Protein AF-A0A8B6CRL3-F1 (afdb_monomer)

Secondary structure (DSSP, 8-state):
-EEEEE--B-TTT-SBPSSHHHHHHHHHHHHHHHHHHTSTT---GGGEEEEEEEESSSTHHHHHHHHHHHHHHHHHTTS------S--PPPS-EEEEE-S--GGG-SEEEEEEE-S--SS-EEEEEEEE-SSEEEEEEEEE-SS-EEEEEEEEE-SS--SPPPHHHHHHHHHHHHHHHHHHHT--GGG----EEEEETTT--S---------EEEE---SS-EEPPPPPPPP------------------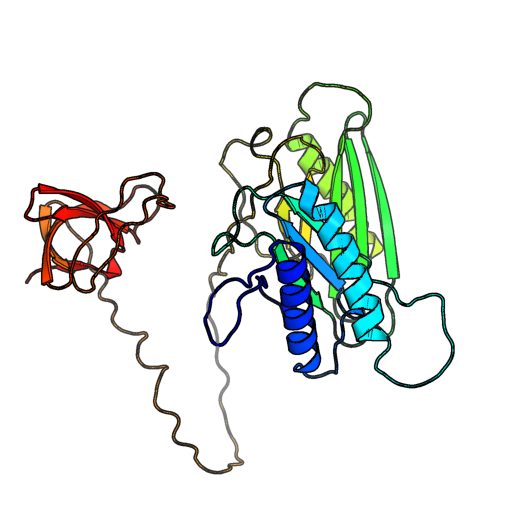----SSS-SS------PPTT-EEEESS-BPPPTT-TTSS-B--B-TT-EEEEEEEETTEEEEEEEEETTS-EEEEEGGGEEE--

Mean predicted aligned error: 17.81 Å

pLDDT: mean 71.44, std 22.88, range [24.72, 97.5]

Radius of gyration: 24.72 Å; Cα contacts (8 Å, |Δi|>4): 587; chains: 1; bounding box: 72×47×67 Å

Sequence (334 aa):
MYIAGQIAMVPSTLNIISGGIRAESRLCLRHIHRILEAMPGSTSLKNISIAICYVSQRDYISIVKKEMKYAGHTFLNHNHSSFSIENNTMPSMIEFVVVPRLPRNAKVEWKVYSDITDILSIENTIFHLSDQLKSTGKYKVTNSSLSCIVKVDRSGNQFERPDLSRAVKCFYQCYEKIVQSSEVEWKSLPALSIFYSMSVMPPKLYHGCGRGVFGLKQWDKPLRRPRVLIPDTQQGENIKSPDALKSPEIKCGDWANYADKTDEVNLIPNQNLVVKYSYKANADSPLGEPELTVTQKDTAVFISYHQYNNLWSKIRSSDGRVGYVPTSYVMVKL

Structure (mmCIF, N/CA/C/O backbone):
data_AF-A0A8B6CRL3-F1
#
_entry.id   AF-A0A8B6CRL3-F1
#
loop_
_atom_site.group_PDB
_atom_site.id
_atom_site.type_symbol
_atom_site.label_atom_id
_atom_site.label_alt_id
_atom_site.label_comp_id
_atom_site.label_asym_id
_atom_site.label_entity_id
_atom_site.label_seq_id
_atom_site.pdbx_PDB_ins_code
_atom_site.Cartn_x
_atom_site.Cartn_y
_atom_site.Cartn_z
_atom_site.occupancy
_atom_site.B_iso_or_equiv
_atom_site.auth_seq_id
_atom_site.auth_comp_id
_atom_site.auth_asym_id
_atom_site.auth_atom_id
_atom_site.pdbx_PDB_model_num
ATOM 1 N N . MET A 1 1 ? 7.446 -1.644 -12.961 1.00 81.44 1 MET A N 1
ATOM 2 C CA . MET A 1 1 ? 6.224 -2.444 -12.686 1.00 81.44 1 MET A CA 1
ATOM 3 C C . MET A 1 1 ? 5.463 -1.903 -11.468 1.00 81.44 1 MET A C 1
ATOM 5 O O . MET A 1 1 ? 6.085 -1.411 -10.533 1.00 81.44 1 MET A O 1
ATOM 9 N N . TYR A 1 2 ? 4.129 -2.023 -11.452 1.00 86.25 2 TYR A N 1
ATOM 10 C CA . TYR A 1 2 ? 3.271 -1.786 -10.281 1.00 86.25 2 TYR A CA 1
ATOM 11 C C . TYR A 1 2 ? 2.468 -3.045 -9.921 1.00 86.25 2 TYR A C 1
ATOM 13 O O . TYR A 1 2 ? 1.867 -3.658 -10.799 1.00 86.25 2 TYR A O 1
ATOM 21 N N . ILE A 1 3 ? 2.417 -3.386 -8.632 1.00 89.69 3 ILE A N 1
ATOM 22 C CA . ILE A 1 3 ? 1.579 -4.445 -8.065 1.00 89.69 3 ILE A CA 1
ATOM 23 C C . ILE A 1 3 ? 0.553 -3.791 -7.134 1.00 89.69 3 ILE A C 1
ATOM 25 O O . ILE A 1 3 ? 0.902 -3.133 -6.146 1.00 89.69 3 ILE A O 1
ATOM 29 N N . ALA A 1 4 ? -0.728 -3.982 -7.460 1.00 90.44 4 ALA A N 1
ATOM 30 C CA . ALA A 1 4 ? -1.848 -3.534 -6.638 1.00 90.44 4 ALA A CA 1
ATOM 31 C C . ALA A 1 4 ? -1.828 -4.186 -5.244 1.00 90.44 4 ALA A C 1
ATOM 33 O O . ALA A 1 4 ? -1.187 -5.213 -5.040 1.00 90.44 4 ALA A O 1
ATOM 34 N N . GLY A 1 5 ? -2.550 -3.600 -4.289 1.00 92.56 5 GLY A N 1
ATOM 35 C CA . GLY A 1 5 ? -2.580 -4.056 -2.898 1.00 92.56 5 GLY A CA 1
ATOM 36 C C . GLY A 1 5 ? -2.923 -5.538 -2.731 1.00 92.56 5 GLY A C 1
ATOM 37 O O . GLY A 1 5 ? -4.057 -5.942 -2.975 1.00 92.56 5 GLY A O 1
ATOM 38 N N . GLN A 1 6 ? -1.948 -6.336 -2.296 1.00 96.38 6 GLN A N 1
ATOM 39 C CA . GLN A 1 6 ? -2.101 -7.766 -2.043 1.00 96.38 6 GLN A CA 1
ATOM 40 C C . GLN A 1 6 ? -2.512 -8.009 -0.589 1.00 96.38 6 GLN A C 1
ATOM 42 O O . GLN A 1 6 ? -1.748 -7.727 0.338 1.00 96.38 6 GLN A O 1
ATOM 47 N N . ILE A 1 7 ? -3.712 -8.561 -0.414 1.00 97.31 7 ILE A N 1
ATOM 48 C CA . ILE A 1 7 ? -4.214 -9.138 0.840 1.00 97.31 7 ILE A CA 1
ATOM 49 C C . ILE A 1 7 ? -4.111 -10.666 0.788 1.00 97.31 7 ILE A C 1
ATOM 51 O O . ILE A 1 7 ? -3.976 -11.260 -0.281 1.00 97.31 7 ILE A O 1
ATOM 55 N N . ALA A 1 8 ? -4.212 -11.315 1.944 1.00 95.81 8 ALA A N 1
ATOM 56 C CA . ALA A 1 8 ? -3.997 -12.750 2.107 1.00 95.81 8 ALA A CA 1
ATOM 57 C C . ALA A 1 8 ? -5.205 -13.609 1.694 1.00 95.81 8 ALA A C 1
ATOM 59 O O . ALA A 1 8 ? -5.707 -14.423 2.472 1.00 95.81 8 ALA A O 1
ATOM 60 N N . MET A 1 9 ? -5.698 -13.391 0.479 1.00 95.44 9 MET A N 1
ATOM 61 C CA . MET A 1 9 ? -6.886 -14.040 -0.056 1.00 95.44 9 MET A CA 1
ATOM 62 C C . MET A 1 9 ? -6.512 -15.328 -0.796 1.00 95.44 9 MET A C 1
ATOM 64 O O . MET A 1 9 ? -5.766 -15.303 -1.772 1.00 95.44 9 MET A O 1
ATOM 68 N N . VAL A 1 10 ? -7.052 -16.464 -0.355 1.00 92.00 10 VAL A N 1
ATOM 69 C CA . VAL A 1 10 ? -6.850 -17.756 -1.023 1.00 92.00 10 VAL A CA 1
ATOM 70 C C . VAL A 1 10 ? -7.605 -17.744 -2.364 1.00 92.00 10 VAL A C 1
ATOM 72 O O . VAL A 1 10 ? -8.826 -17.591 -2.343 1.00 92.00 10 VAL A O 1
ATOM 75 N N . PRO A 1 11 ? -6.946 -17.917 -3.531 1.00 87.38 11 PRO A N 1
ATOM 76 C CA . PRO A 1 11 ? -7.593 -17.697 -4.831 1.00 87.38 11 PRO A CA 1
ATOM 77 C C . PRO A 1 11 ? -8.817 -18.576 -5.108 1.00 87.38 11 PRO A C 1
ATOM 79 O O . PRO A 1 11 ? -9.761 -18.112 -5.733 1.00 87.38 11 PRO A O 1
ATOM 82 N N . SER A 1 12 ? -8.822 -19.822 -4.625 1.00 88.50 12 SER A N 1
ATOM 83 C CA . SER A 1 12 ? -9.914 -20.778 -4.855 1.00 88.50 12 SER A CA 1
ATOM 84 C C . SER A 1 12 ? -11.160 -20.535 -3.999 1.00 88.50 12 SER A C 1
ATOM 86 O O . SER A 1 12 ? -12.243 -20.958 -4.384 1.00 88.50 12 SER A O 1
ATOM 88 N N . THR A 1 13 ? -11.030 -19.877 -2.843 1.00 92.44 13 THR A N 1
ATOM 89 C CA . THR A 1 13 ? -12.154 -19.634 -1.915 1.00 92.44 13 THR A CA 1
ATOM 90 C C . THR A 1 13 ? -12.517 -18.158 -1.786 1.00 92.44 13 THR A C 1
ATOM 92 O O . THR A 1 13 ? -13.550 -17.830 -1.210 1.00 92.44 13 THR A O 1
ATOM 95 N N . LEU A 1 14 ? -11.650 -17.261 -2.269 1.00 90.50 14 LEU A N 1
ATOM 96 C CA . LEU A 1 14 ? -11.701 -15.808 -2.078 1.00 90.50 14 LEU A CA 1
ATOM 97 C C . LEU A 1 14 ? -11.783 -15.364 -0.600 1.00 90.50 14 LEU A C 1
ATOM 99 O O . LEU A 1 14 ? -12.053 -14.197 -0.305 1.00 90.50 14 LEU A O 1
ATOM 103 N N . ASN A 1 15 ? -11.493 -16.262 0.341 1.00 92.69 15 ASN A N 1
ATOM 104 C CA . ASN A 1 15 ? -11.479 -15.973 1.771 1.00 92.69 15 ASN A CA 1
ATOM 105 C C . ASN A 1 15 ? -10.071 -15.589 2.238 1.00 92.69 15 ASN A C 1
ATOM 107 O O . ASN A 1 15 ? -9.068 -16.034 1.673 1.00 92.69 15 ASN A O 1
ATOM 111 N N . ILE A 1 16 ? -9.993 -14.771 3.291 1.00 94.88 16 ILE A N 1
ATOM 112 C CA . ILE A 1 16 ? -8.731 -14.521 3.997 1.00 94.88 16 ILE A CA 1
ATOM 113 C C . ILE A 1 16 ? -8.272 -15.824 4.663 1.00 94.88 16 ILE A C 1
ATOM 115 O O . ILE A 1 16 ? -9.082 -16.543 5.249 1.00 94.88 16 ILE A O 1
ATOM 119 N N . ILE A 1 17 ? -6.979 -16.138 4.563 1.00 93.19 17 ILE A N 1
ATOM 120 C CA . ILE A 1 17 ? -6.402 -17.336 5.184 1.00 93.19 17 ILE A CA 1
ATOM 121 C C . ILE A 1 17 ? -6.536 -17.308 6.718 1.00 93.19 17 ILE A C 1
ATOM 123 O O . ILE A 1 17 ? -6.350 -16.276 7.367 1.00 93.19 17 ILE A O 1
ATOM 127 N N . SER A 1 18 ? -6.825 -18.465 7.317 1.00 88.00 18 SER A N 1
ATOM 128 C CA . SER A 1 18 ? -6.790 -18.652 8.770 1.00 88.00 18 SER A CA 1
ATOM 129 C C . SER A 1 18 ? -5.351 -18.603 9.321 1.00 88.00 18 SER A C 1
ATOM 131 O O . SER A 1 18 ? -4.372 -18.613 8.579 1.00 88.00 18 SER A O 1
ATOM 133 N N . GLY A 1 19 ? -5.199 -18.505 10.647 1.00 87.94 19 GLY A N 1
ATOM 134 C CA . GLY A 1 19 ? -3.887 -18.358 11.304 1.00 87.94 19 GLY A CA 1
ATOM 135 C C . GLY A 1 19 ? -3.418 -16.906 11.501 1.00 87.94 19 GLY A C 1
ATOM 136 O O . GLY A 1 19 ? -2.351 -16.671 12.069 1.00 87.94 19 GLY A O 1
ATOM 137 N N . GLY A 1 20 ? -4.226 -15.923 11.090 1.00 93.88 20 GLY A N 1
ATOM 138 C CA . GLY A 1 20 ? -4.035 -14.504 11.403 1.00 93.88 20 GLY A CA 1
ATOM 139 C C . GLY A 1 20 ? -2.771 -13.885 10.800 1.00 93.88 20 GLY A C 1
ATOM 140 O O . GLY A 1 20 ? -2.208 -14.397 9.838 1.00 93.88 20 GLY A O 1
ATOM 141 N N . ILE A 1 21 ? -2.294 -12.786 11.398 1.00 96.25 21 ILE A N 1
ATOM 142 C CA . ILE A 1 21 ? -1.293 -11.879 10.806 1.00 96.25 21 ILE A CA 1
ATOM 143 C C . ILE A 1 21 ? -0.030 -12.583 10.285 1.00 96.25 21 ILE A C 1
ATOM 145 O O . ILE A 1 21 ? 0.521 -12.179 9.262 1.00 96.25 21 ILE A O 1
ATOM 149 N N . ARG A 1 22 ? 0.417 -13.659 10.944 1.00 95.06 22 ARG A N 1
ATOM 150 C CA . ARG A 1 22 ? 1.578 -14.440 10.502 1.00 95.06 22 ARG A CA 1
ATOM 151 C C . ARG A 1 22 ? 1.301 -15.190 9.196 1.00 95.06 22 ARG A C 1
ATOM 153 O O . ARG A 1 22 ? 2.086 -15.089 8.255 1.00 95.06 22 ARG A O 1
ATOM 160 N N . ALA A 1 23 ? 0.194 -15.930 9.144 1.00 93.69 23 ALA A N 1
ATOM 161 C CA . ALA A 1 23 ? -0.231 -16.659 7.952 1.00 93.69 23 ALA A CA 1
ATOM 162 C C . ALA A 1 23 ? -0.595 -15.692 6.818 1.00 93.69 23 ALA A C 1
ATOM 164 O O . ALA A 1 23 ? -0.183 -15.895 5.676 1.00 93.69 23 ALA A O 1
ATOM 165 N N . GLU A 1 24 ? -1.276 -14.595 7.155 1.00 97.44 24 GLU A N 1
ATOM 166 C CA . GLU A 1 24 ? -1.650 -13.556 6.205 1.00 97.44 24 GLU A CA 1
ATOM 167 C C . GLU A 1 24 ? -0.420 -12.900 5.565 1.00 97.44 24 GLU A C 1
ATOM 169 O O . GLU A 1 24 ? -0.299 -12.882 4.341 1.00 97.44 24 GLU A O 1
ATOM 174 N N . SER A 1 25 ? 0.554 -12.450 6.366 1.00 94.94 25 SER A N 1
ATOM 175 C CA . SER A 1 25 ? 1.777 -11.828 5.844 1.00 94.94 25 SER A CA 1
ATOM 176 C C . SER A 1 25 ? 2.569 -12.769 4.937 1.00 94.94 25 SER A C 1
ATOM 178 O O . SER A 1 25 ? 3.048 -12.335 3.890 1.00 94.94 25 SER A O 1
ATOM 180 N N . ARG A 1 26 ? 2.693 -14.054 5.304 1.00 93.00 26 ARG A N 1
ATOM 181 C CA . ARG A 1 26 ? 3.344 -15.074 4.462 1.00 93.00 26 ARG A CA 1
ATOM 182 C C . ARG A 1 26 ? 2.637 -15.234 3.124 1.00 93.00 26 ARG A C 1
ATOM 184 O O . ARG A 1 26 ? 3.294 -15.291 2.086 1.00 93.00 26 ARG A O 1
ATOM 191 N N . LEU A 1 27 ? 1.307 -15.302 3.149 1.00 94.06 27 LEU A N 1
ATOM 192 C CA . LEU A 1 27 ? 0.514 -15.470 1.943 1.00 94.06 27 LEU A CA 1
ATOM 193 C C . LEU A 1 27 ? 0.647 -14.247 1.024 1.00 94.06 27 LEU A C 1
ATOM 195 O O . LEU A 1 27 ? 0.980 -14.436 -0.144 1.00 94.06 27 LEU A O 1
ATOM 199 N N . CYS A 1 28 ? 0.500 -13.017 1.536 1.00 94.44 28 CYS A N 1
ATOM 200 C CA . CYS A 1 28 ? 0.686 -11.788 0.749 1.00 94.44 28 CYS A CA 1
ATOM 201 C C . CYS A 1 28 ? 2.055 -11.738 0.055 1.00 94.44 28 CYS A C 1
ATOM 203 O O . CYS A 1 28 ? 2.134 -11.466 -1.142 1.00 94.44 28 CYS A O 1
ATOM 205 N N . LEU A 1 29 ? 3.133 -12.039 0.787 1.00 91.38 29 LEU A N 1
ATOM 206 C CA . LEU A 1 29 ? 4.494 -12.031 0.242 1.00 91.38 29 LEU A CA 1
ATOM 207 C C . LEU A 1 29 ? 4.681 -13.105 -0.843 1.00 91.38 29 LEU A C 1
ATOM 209 O O . LEU A 1 29 ? 5.329 -12.843 -1.853 1.00 91.38 29 LEU A O 1
ATOM 213 N N . ARG A 1 30 ? 4.046 -14.275 -0.695 1.00 91.19 30 ARG A N 1
ATOM 214 C CA . ARG A 1 30 ? 4.025 -15.324 -1.728 1.00 91.19 30 ARG A CA 1
ATOM 215 C C . ARG A 1 30 ? 3.210 -14.934 -2.967 1.00 91.19 30 ARG A C 1
ATOM 217 O O . ARG A 1 30 ? 3.594 -15.319 -4.068 1.00 91.19 30 ARG A O 1
ATOM 224 N N . HIS A 1 31 ? 2.111 -14.187 -2.819 1.00 93.62 31 HIS A N 1
ATOM 225 C CA . HIS A 1 31 ? 1.395 -13.620 -3.971 1.00 93.62 31 HIS A CA 1
ATOM 226 C C . HIS A 1 31 ? 2.294 -12.651 -4.739 1.00 93.62 31 HIS A C 1
ATOM 228 O O . HIS A 1 31 ? 2.421 -12.782 -5.950 1.00 93.62 31 HIS A O 1
ATOM 234 N N . ILE A 1 32 ? 2.973 -11.741 -4.035 1.00 91.81 32 ILE A N 1
ATOM 235 C CA . ILE A 1 32 ? 3.907 -10.781 -4.642 1.00 91.81 32 ILE A CA 1
ATOM 236 C C . ILE A 1 32 ? 5.047 -11.500 -5.363 1.00 91.81 32 ILE A C 1
ATOM 238 O O . ILE A 1 32 ? 5.325 -11.160 -6.505 1.00 91.81 32 ILE A O 1
ATOM 242 N N . HIS A 1 33 ? 5.655 -12.515 -4.741 1.00 88.62 33 HIS A N 1
ATOM 243 C CA . HIS A 1 33 ? 6.706 -13.321 -5.366 1.00 88.62 33 HIS A CA 1
ATOM 244 C C . HIS A 1 33 ? 6.252 -13.912 -6.704 1.00 88.62 33 HIS A C 1
ATOM 246 O O . HIS A 1 33 ? 6.852 -13.627 -7.733 1.00 88.62 33 HIS A O 1
ATOM 252 N N . ARG A 1 34 ? 5.127 -14.638 -6.705 1.00 89.56 34 ARG A N 1
ATOM 253 C CA . ARG A 1 34 ? 4.571 -15.266 -7.914 1.00 89.56 34 ARG A CA 1
ATOM 254 C C . ARG A 1 34 ? 4.179 -14.255 -8.988 1.00 89.56 34 ARG A C 1
ATOM 256 O O . ARG A 1 34 ? 4.309 -14.546 -10.169 1.00 89.56 34 ARG A O 1
ATOM 263 N N . ILE A 1 35 ? 3.690 -13.081 -8.584 1.00 91.19 35 ILE A N 1
ATOM 264 C CA . ILE A 1 35 ? 3.379 -11.987 -9.509 1.00 91.19 35 ILE A CA 1
ATOM 265 C C . ILE A 1 35 ? 4.664 -11.435 -10.143 1.00 91.19 35 ILE A C 1
ATOM 267 O O . ILE A 1 35 ? 4.647 -11.148 -11.330 1.00 91.19 35 ILE A O 1
ATOM 271 N N . LEU A 1 36 ? 5.766 -11.306 -9.398 1.00 86.19 36 LEU A N 1
ATOM 272 C CA . LEU A 1 36 ? 7.057 -10.847 -9.933 1.00 86.19 36 LEU A CA 1
ATOM 273 C C . LEU A 1 36 ? 7.713 -11.894 -10.852 1.00 86.19 36 LEU A C 1
ATOM 275 O O . LEU A 1 36 ? 8.216 -11.534 -11.914 1.00 86.19 36 LEU A O 1
ATOM 279 N N . GLU A 1 37 ? 7.657 -13.179 -10.485 1.00 85.12 37 GLU A N 1
ATOM 280 C CA . GLU A 1 37 ? 8.174 -14.292 -11.301 1.00 85.12 37 GLU A CA 1
ATOM 281 C C . GLU A 1 37 ? 7.442 -14.441 -12.640 1.00 85.12 37 GLU A C 1
ATOM 283 O O . GLU A 1 37 ? 8.055 -14.778 -13.648 1.00 85.12 37 GLU A O 1
ATOM 288 N N . ALA A 1 38 ? 6.130 -14.190 -12.662 1.00 87.00 38 ALA A N 1
ATOM 289 C CA . ALA A 1 38 ? 5.305 -14.314 -13.863 1.00 87.00 38 ALA A CA 1
ATOM 290 C C . ALA A 1 38 ? 5.496 -13.167 -14.877 1.00 87.00 38 ALA A C 1
ATOM 292 O O . ALA A 1 38 ? 4.842 -13.165 -15.921 1.00 87.00 38 ALA A O 1
ATOM 293 N N . MET A 1 39 ? 6.337 -12.171 -14.577 1.00 83.06 39 MET A N 1
ATOM 294 C CA . MET A 1 39 ? 6.477 -10.965 -15.393 1.00 83.06 39 MET A CA 1
ATOM 295 C C . MET A 1 39 ? 7.701 -11.010 -16.316 1.00 83.06 39 MET A C 1
ATOM 297 O O . MET A 1 39 ? 8.768 -11.479 -15.908 1.00 83.06 39 MET A O 1
ATOM 301 N N . PRO A 1 40 ? 7.596 -10.459 -17.544 1.00 70.38 40 PRO A N 1
ATOM 302 C CA . PRO A 1 40 ? 8.736 -10.324 -18.445 1.00 70.38 40 PRO A CA 1
ATOM 303 C C . PRO A 1 40 ? 9.902 -9.576 -17.783 1.00 70.38 40 PRO A C 1
ATOM 305 O O . PRO A 1 40 ? 9.700 -8.546 -17.138 1.00 70.38 40 PRO A O 1
ATOM 308 N N . GLY A 1 41 ? 11.123 -10.084 -17.965 1.00 68.88 41 GLY A N 1
ATOM 309 C CA . GLY A 1 41 ? 12.336 -9.519 -17.358 1.00 68.88 41 GLY A CA 1
ATOM 310 C C . GLY A 1 41 ? 12.741 -10.128 -16.008 1.00 68.88 41 GLY A C 1
ATOM 311 O O . GLY A 1 41 ? 13.635 -9.587 -15.362 1.00 68.88 41 GLY A O 1
ATOM 312 N N . SER A 1 42 ? 12.122 -11.242 -15.591 1.00 62.28 42 SER A N 1
ATOM 313 C CA . SER A 1 42 ? 12.542 -12.071 -14.444 1.00 62.28 42 SER A CA 1
ATOM 314 C C . SER A 1 42 ? 12.747 -11.285 -13.143 1.00 62.28 42 SER A C 1
ATOM 316 O O . SER A 1 42 ? 13.765 -11.423 -12.458 1.00 62.28 42 SER A O 1
ATOM 318 N N . THR A 1 43 ? 11.781 -10.430 -12.800 1.00 71.81 43 THR A N 1
ATOM 319 C CA . THR A 1 43 ? 11.835 -9.654 -11.555 1.00 71.81 43 THR A CA 1
ATOM 320 C C . THR A 1 43 ? 11.690 -10.563 -10.336 1.00 71.81 43 THR A C 1
ATOM 322 O O . THR A 1 43 ? 10.855 -11.464 -10.323 1.00 71.81 43 THR A O 1
ATOM 325 N N . SER A 1 44 ? 12.465 -10.316 -9.278 1.00 76.88 44 SER A N 1
ATOM 326 C CA . SER A 1 44 ? 12.280 -10.980 -7.980 1.00 76.88 44 SER A CA 1
ATOM 327 C C . SER A 1 44 ? 12.128 -9.958 -6.853 1.00 76.88 44 SER A C 1
ATOM 329 O O . SER A 1 44 ? 12.175 -8.749 -7.080 1.00 76.88 44 SER A O 1
ATOM 331 N N . LEU A 1 45 ? 11.953 -10.416 -5.607 1.00 78.50 45 LEU A N 1
ATOM 332 C CA . LEU A 1 45 ? 11.787 -9.524 -4.448 1.00 78.50 45 LEU A CA 1
ATOM 333 C C . LEU A 1 45 ? 12.949 -8.530 -4.253 1.00 78.50 45 LEU A C 1
ATOM 335 O O . LEU A 1 45 ? 12.735 -7.489 -3.633 1.00 78.50 45 LEU A O 1
ATOM 339 N N . LYS A 1 46 ? 14.142 -8.810 -4.803 1.00 76.69 46 LYS A N 1
ATOM 340 C CA . LYS A 1 46 ? 15.290 -7.882 -4.788 1.00 76.69 46 LYS A CA 1
ATOM 341 C C . LYS A 1 46 ? 15.067 -6.631 -5.648 1.00 76.69 46 LYS A C 1
ATOM 343 O O . LYS A 1 46 ? 15.640 -5.588 -5.365 1.00 76.69 46 LYS A O 1
ATOM 348 N N . ASN A 1 47 ? 14.231 -6.731 -6.684 1.00 79.94 47 ASN A N 1
ATOM 349 C CA . ASN A 1 47 ? 13.967 -5.657 -7.645 1.00 79.94 47 ASN A CA 1
ATOM 350 C C . ASN A 1 47 ? 12.868 -4.686 -7.185 1.00 79.94 47 ASN A C 1
ATOM 352 O O . ASN A 1 47 ? 12.574 -3.704 -7.871 1.00 79.94 47 ASN A O 1
ATOM 356 N N . ILE A 1 48 ? 12.261 -4.937 -6.020 1.00 84.19 48 ILE A N 1
ATOM 357 C CA . ILE A 1 48 ? 11.292 -4.029 -5.408 1.00 84.19 48 ILE A CA 1
ATOM 358 C C . ILE A 1 48 ? 11.989 -2.700 -5.087 1.00 84.19 48 ILE A C 1
ATOM 360 O O . ILE A 1 48 ? 12.880 -2.635 -4.241 1.00 84.19 48 ILE A O 1
ATOM 364 N N . SER A 1 49 ? 11.558 -1.624 -5.744 1.00 82.44 49 SER A N 1
ATOM 365 C CA . SER A 1 49 ? 12.087 -0.278 -5.523 1.00 82.44 49 SER A CA 1
ATOM 366 C C . SER A 1 49 ? 11.392 0.429 -4.360 1.00 82.44 49 SER A C 1
ATOM 368 O O . SER A 1 49 ? 12.051 1.138 -3.607 1.00 82.44 49 SER A O 1
ATOM 370 N N . ILE A 1 50 ? 10.081 0.210 -4.183 1.00 85.75 50 ILE A N 1
ATOM 371 C CA . ILE A 1 50 ? 9.278 0.725 -3.063 1.00 85.75 50 ILE A CA 1
ATOM 372 C C . ILE A 1 50 ? 8.251 -0.329 -2.650 1.00 85.75 50 ILE A C 1
ATOM 374 O O . ILE A 1 50 ? 7.505 -0.841 -3.487 1.00 85.75 50 ILE A O 1
ATOM 378 N N . ALA A 1 51 ? 8.116 -0.571 -1.346 1.00 89.56 51 ALA A N 1
ATOM 379 C CA . ALA A 1 51 ? 6.974 -1.298 -0.797 1.00 89.56 51 ALA A CA 1
ATOM 380 C C . ALA A 1 51 ? 6.236 -0.479 0.268 1.00 89.56 51 ALA A C 1
ATOM 382 O O . ALA A 1 51 ? 6.841 0.167 1.121 1.00 89.56 51 ALA A O 1
ATOM 383 N N . ILE A 1 52 ? 4.907 -0.531 0.245 1.00 91.50 52 ILE A N 1
ATOM 384 C CA . ILE A 1 52 ? 4.045 0.078 1.258 1.00 91.50 52 ILE A CA 1
ATOM 385 C C . ILE A 1 52 ? 3.234 -1.042 1.896 1.00 91.50 52 ILE A C 1
ATOM 387 O O . ILE A 1 52 ? 2.378 -1.652 1.253 1.00 91.50 52 ILE A O 1
ATOM 391 N N . CYS A 1 53 ? 3.527 -1.307 3.163 1.00 94.06 53 CYS A N 1
ATOM 392 C CA . CYS A 1 53 ? 2.826 -2.268 3.992 1.00 94.06 53 CYS A CA 1
ATOM 393 C C . CYS A 1 53 ? 1.775 -1.540 4.828 1.00 94.06 53 CYS A C 1
ATOM 395 O O . CYS A 1 53 ? 2.104 -0.846 5.794 1.00 94.06 53 CYS A O 1
ATOM 397 N N . TYR A 1 54 ? 0.504 -1.731 4.499 1.00 94.69 54 TYR A N 1
ATOM 398 C CA . TYR A 1 54 ? -0.595 -1.315 5.356 1.00 94.69 54 TYR A CA 1
ATOM 399 C C . TYR A 1 54 ? -0.881 -2.406 6.393 1.00 94.69 54 TYR A C 1
ATOM 401 O O . TYR A 1 54 ? -0.903 -3.588 6.055 1.00 94.69 54 TYR A O 1
ATOM 409 N N . VAL A 1 55 ? -1.118 -2.029 7.650 1.00 95.00 55 VAL A N 1
ATOM 410 C CA . VAL A 1 55 ? -1.506 -2.956 8.731 1.00 95.00 55 VAL A CA 1
ATOM 411 C C . VAL A 1 55 ? -2.692 -2.405 9.510 1.00 95.00 55 VAL A C 1
ATOM 413 O O . VAL A 1 55 ? -2.784 -1.195 9.707 1.00 95.00 55 VAL A O 1
ATOM 416 N N . SER A 1 56 ? -3.586 -3.272 9.988 1.00 90.19 56 SER A N 1
ATOM 417 C CA . SER A 1 56 ? -4.752 -2.830 10.773 1.00 90.19 56 SER A CA 1
ATOM 418 C C . SER A 1 56 ? -4.436 -2.505 12.240 1.00 90.19 56 SER A C 1
ATOM 420 O O . SER A 1 56 ? -5.200 -1.805 12.899 1.00 90.19 56 SER A O 1
ATOM 422 N N . GLN A 1 57 ? -3.304 -2.987 12.765 1.00 86.19 57 GLN A N 1
ATOM 423 C CA . GLN A 1 57 ? -2.861 -2.757 14.145 1.00 86.19 57 GLN A CA 1
ATOM 424 C C . GLN A 1 57 ? -1.354 -2.472 14.189 1.00 86.19 57 GLN A C 1
ATOM 426 O O . GLN A 1 57 ? -0.585 -3.016 13.395 1.00 86.19 57 GLN A O 1
ATOM 431 N N . ARG A 1 58 ? -0.913 -1.626 15.130 1.00 87.44 58 ARG A N 1
ATOM 432 C CA . ARG A 1 58 ? 0.499 -1.217 15.262 1.00 87.44 58 ARG A CA 1
ATOM 433 C C . ARG A 1 58 ? 1.420 -2.399 15.583 1.00 87.44 58 ARG A C 1
ATOM 435 O O . ARG A 1 58 ? 2.508 -2.498 15.016 1.00 87.44 58 ARG A O 1
ATOM 442 N N . ASP A 1 59 ? 0.966 -3.318 16.426 1.00 90.81 59 ASP A N 1
ATOM 443 C CA . ASP A 1 59 ? 1.777 -4.437 16.925 1.00 90.81 59 ASP A CA 1
ATOM 444 C C . ASP A 1 59 ? 2.145 -5.430 15.813 1.00 90.81 59 ASP A C 1
ATOM 446 O O . ASP A 1 59 ? 3.222 -6.039 15.824 1.00 90.81 59 ASP A O 1
ATOM 450 N N . TYR A 1 60 ? 1.303 -5.506 14.776 1.00 95.44 60 TYR A N 1
ATOM 451 C CA . TYR A 1 60 ? 1.523 -6.327 13.589 1.00 95.44 60 TYR A CA 1
ATOM 452 C C . TYR A 1 60 ? 2.775 -5.920 12.806 1.00 95.44 60 TYR A C 1
ATOM 454 O O . TYR A 1 60 ? 3.377 -6.783 12.173 1.00 95.44 60 TYR A O 1
ATOM 462 N N . ILE A 1 61 ? 3.245 -4.666 12.902 1.00 91.44 61 ILE A N 1
ATOM 463 C CA . ILE A 1 61 ? 4.488 -4.215 12.245 1.00 91.44 61 ILE A CA 1
ATOM 464 C C . ILE A 1 61 ? 5.676 -5.099 12.656 1.00 91.44 61 ILE A C 1
ATOM 466 O O . ILE A 1 61 ? 6.516 -5.439 11.823 1.00 91.44 61 ILE A O 1
ATOM 470 N N . SER A 1 62 ? 5.750 -5.495 13.931 1.00 91.81 62 SER A N 1
ATOM 471 C CA . SER A 1 62 ? 6.842 -6.334 14.441 1.00 91.81 62 SER A CA 1
ATOM 472 C C . SER A 1 62 ? 6.829 -7.745 13.836 1.00 91.81 62 SER A C 1
ATOM 474 O O . SER A 1 62 ? 7.882 -8.289 13.503 1.00 91.81 62 SER A O 1
ATOM 476 N N . ILE A 1 63 ? 5.634 -8.310 13.639 1.00 93.44 63 ILE A N 1
ATOM 477 C CA . ILE A 1 63 ? 5.413 -9.651 13.086 1.00 93.44 63 ILE A CA 1
ATOM 478 C C . ILE A 1 63 ? 5.653 -9.635 11.576 1.00 93.44 63 ILE A C 1
ATOM 480 O O . ILE A 1 63 ? 6.417 -10.452 11.068 1.00 93.44 63 ILE A O 1
ATOM 484 N N . VAL A 1 64 ? 5.078 -8.661 10.866 1.00 94.06 64 VAL A N 1
ATOM 485 C CA . VAL A 1 64 ? 5.248 -8.508 9.417 1.00 94.06 64 VAL A CA 1
ATOM 486 C C . VAL A 1 64 ? 6.718 -8.295 9.057 1.00 94.06 64 VAL A C 1
ATOM 488 O O . VAL A 1 64 ? 7.204 -8.936 8.135 1.00 94.06 64 VAL A O 1
ATOM 491 N N . LYS A 1 65 ? 7.477 -7.494 9.820 1.00 91.12 65 LYS A N 1
ATOM 492 C CA . LYS A 1 65 ? 8.932 -7.351 9.612 1.00 91.12 65 LYS A CA 1
ATOM 493 C C . LYS A 1 65 ? 9.694 -8.676 9.737 1.00 91.12 65 LYS A C 1
ATOM 495 O O . LYS A 1 65 ? 10.644 -8.886 8.987 1.00 91.12 65 LYS A O 1
ATOM 500 N N . LYS A 1 66 ? 9.300 -9.566 10.659 1.00 89.19 66 LYS A N 1
ATOM 501 C CA . LYS A 1 66 ? 9.906 -10.904 10.800 1.00 89.19 66 LYS A CA 1
ATOM 502 C C . LYS A 1 66 ? 9.564 -11.795 9.605 1.00 89.19 66 LYS A C 1
ATOM 504 O O . LYS A 1 66 ? 10.462 -12.405 9.034 1.00 89.19 66 LYS A O 1
ATOM 509 N N . GLU A 1 67 ? 8.298 -11.829 9.193 1.00 90.00 67 GLU A N 1
ATOM 510 C CA . GLU A 1 67 ? 7.858 -12.653 8.058 1.00 90.00 67 GLU A CA 1
ATOM 511 C C . GLU A 1 67 ? 8.372 -12.148 6.708 1.00 90.00 67 GLU A C 1
ATOM 513 O O . GLU A 1 67 ? 8.676 -12.947 5.830 1.00 90.00 67 GLU A O 1
ATOM 518 N N . MET A 1 68 ? 8.562 -10.839 6.568 1.00 87.44 68 MET A N 1
ATOM 519 C CA . MET A 1 68 ? 9.221 -10.225 5.421 1.00 87.44 68 MET A CA 1
ATOM 520 C C . MET A 1 68 ? 10.684 -10.676 5.316 1.00 87.44 68 MET A C 1
ATOM 522 O O . MET A 1 68 ? 11.067 -11.211 4.281 1.00 87.44 68 MET A O 1
ATOM 526 N N . LYS A 1 69 ? 11.473 -10.571 6.400 1.00 84.50 69 LYS A N 1
ATOM 527 C CA . LYS A 1 69 ? 12.856 -11.093 6.442 1.00 84.50 69 LYS A CA 1
ATOM 528 C C . LYS A 1 69 ? 12.917 -12.586 6.105 1.00 84.50 69 LYS A C 1
ATOM 530 O O . LYS A 1 69 ? 13.740 -13.001 5.297 1.00 84.50 69 LYS A O 1
ATOM 535 N N . TYR A 1 70 ? 12.021 -13.380 6.694 1.00 84.31 70 TYR A N 1
ATOM 536 C CA . TYR A 1 70 ? 11.915 -14.814 6.419 1.00 84.31 70 TYR A CA 1
ATOM 537 C C . TYR A 1 70 ? 11.609 -15.102 4.940 1.00 84.31 70 TYR A C 1
ATOM 539 O O . TYR A 1 70 ? 12.258 -15.956 4.338 1.00 84.31 70 TYR A O 1
ATOM 547 N N . ALA A 1 71 ? 10.679 -14.356 4.335 1.00 82.44 71 ALA A N 1
ATOM 548 C CA . ALA A 1 71 ? 10.386 -14.438 2.908 1.00 82.44 71 ALA A CA 1
ATOM 549 C C . ALA A 1 71 ? 11.617 -14.088 2.058 1.00 82.44 71 ALA A C 1
ATOM 551 O O . ALA A 1 71 ? 11.938 -14.841 1.148 1.00 82.44 71 ALA A O 1
ATOM 552 N N . GLY A 1 72 ? 12.349 -13.020 2.396 1.00 76.81 72 GLY A N 1
ATOM 553 C CA . GLY A 1 72 ? 13.612 -12.657 1.743 1.00 76.81 72 GLY A CA 1
ATOM 554 C C . GLY A 1 72 ? 14.597 -13.824 1.686 1.00 76.81 72 GLY A C 1
ATOM 555 O O . GLY A 1 72 ? 14.960 -14.262 0.600 1.00 76.81 72 GLY A O 1
ATOM 556 N N . HIS A 1 73 ? 14.947 -14.401 2.839 1.00 75.50 73 HIS A N 1
ATOM 557 C CA . HIS A 1 73 ? 15.840 -15.564 2.890 1.00 75.50 73 HIS A CA 1
ATOM 558 C C . HIS A 1 73 ? 15.294 -16.781 2.127 1.00 75.50 73 HIS A C 1
ATOM 560 O O . HIS A 1 73 ? 16.054 -17.469 1.455 1.00 75.50 73 HIS A O 1
ATOM 566 N N . THR A 1 74 ? 13.990 -17.055 2.218 1.00 75.88 74 THR A N 1
ATOM 567 C CA . THR A 1 74 ? 13.378 -18.233 1.576 1.00 75.88 74 THR A CA 1
ATOM 568 C C . THR A 1 74 ? 13.417 -18.121 0.053 1.00 75.88 74 THR A C 1
ATOM 570 O O . THR A 1 74 ? 13.807 -19.062 -0.631 1.00 75.88 74 THR A O 1
ATOM 573 N N . PHE A 1 75 ? 13.025 -16.963 -0.473 1.00 73.19 75 PHE A N 1
ATOM 574 C CA . PHE A 1 75 ? 12.815 -16.740 -1.899 1.00 73.19 75 PHE A CA 1
ATOM 575 C C . PHE A 1 75 ? 14.094 -16.367 -2.658 1.00 73.19 75 PHE A C 1
ATOM 577 O O . PHE A 1 75 ? 14.222 -16.689 -3.835 1.00 73.19 75 PHE A O 1
ATOM 584 N N . LEU A 1 76 ?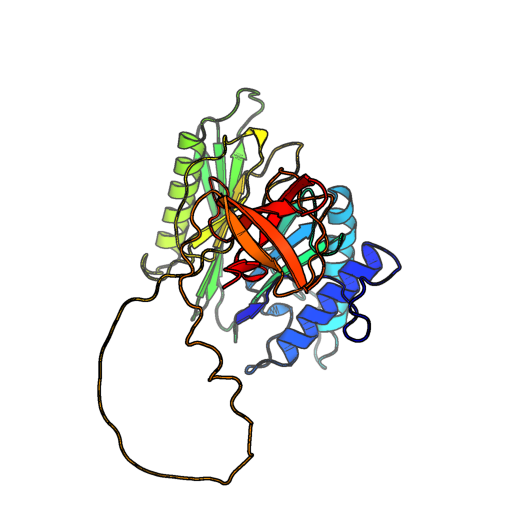 15.064 -15.722 -2.003 1.00 64.00 76 LEU A N 1
ATOM 585 C CA . LEU A 1 76 ? 16.320 -15.330 -2.650 1.00 64.00 76 LEU A CA 1
ATOM 586 C C . LEU A 1 76 ? 17.351 -16.476 -2.687 1.00 64.00 76 LEU A C 1
ATOM 588 O O . LEU A 1 76 ? 18.197 -16.491 -3.575 1.00 64.00 76 LEU A O 1
ATOM 592 N N . ASN A 1 77 ? 17.250 -17.469 -1.792 1.00 60.31 77 ASN A N 1
ATOM 593 C CA . ASN A 1 77 ? 18.200 -18.591 -1.703 1.00 60.31 77 ASN A CA 1
ATOM 594 C C . ASN A 1 77 ? 17.864 -19.806 -2.598 1.00 60.31 77 ASN A C 1
ATOM 596 O O . ASN A 1 77 ? 18.567 -20.810 -2.525 1.00 60.31 77 ASN A O 1
ATOM 600 N N . HIS A 1 78 ? 16.789 -19.778 -3.396 1.00 53.44 78 HIS A N 1
ATOM 601 C CA . HIS A 1 78 ? 16.413 -20.911 -4.267 1.00 53.44 78 HIS A CA 1
ATOM 602 C C . HIS A 1 78 ? 17.096 -20.909 -5.646 1.00 53.44 78 HIS A C 1
ATOM 604 O O . HIS A 1 78 ? 17.013 -21.903 -6.363 1.00 53.44 78 HIS A O 1
ATOM 610 N N . ASN A 1 79 ? 17.818 -19.843 -6.001 1.00 49.06 79 ASN A N 1
ATOM 611 C CA . ASN A 1 79 ? 18.612 -19.792 -7.228 1.00 49.06 79 ASN A CA 1
ATOM 612 C C . ASN A 1 79 ? 20.070 -20.168 -6.917 1.00 49.06 79 ASN A C 1
ATOM 614 O O . ASN A 1 79 ? 20.702 -19.569 -6.050 1.00 49.06 79 ASN A O 1
ATOM 618 N N . HIS A 1 80 ? 20.577 -21.196 -7.600 1.00 41.59 80 HIS A N 1
ATOM 619 C CA . HIS A 1 80 ? 21.852 -21.851 -7.294 1.00 41.59 80 HIS A CA 1
ATOM 620 C C . HIS A 1 80 ? 23.099 -20.946 -7.413 1.00 41.59 80 HIS A C 1
ATOM 622 O O . HIS A 1 80 ? 23.193 -20.102 -8.300 1.00 41.59 80 HIS A O 1
ATOM 628 N N . SER A 1 81 ? 24.120 -21.322 -6.627 1.00 38.97 81 SER A N 1
ATOM 629 C CA . SER A 1 81 ? 25.566 -21.021 -6.738 1.00 38.97 81 SER A CA 1
ATOM 630 C C . SER A 1 81 ? 26.153 -19.756 -6.070 1.00 38.97 81 SER A C 1
ATOM 632 O O . SER A 1 81 ? 25.608 -18.660 -6.110 1.00 38.97 81 SER A O 1
ATOM 634 N N . SER A 1 82 ? 27.343 -19.960 -5.480 1.00 36.34 82 SER A N 1
ATOM 635 C CA . SER A 1 82 ? 28.326 -18.979 -4.966 1.00 36.34 82 SER A CA 1
ATOM 636 C C . SER A 1 82 ? 27.917 -17.987 -3.856 1.00 36.34 82 SER A C 1
ATOM 638 O O . SER A 1 82 ? 27.526 -16.850 -4.096 1.00 36.34 82 SER A O 1
ATOM 640 N N . PHE A 1 83 ? 28.183 -18.405 -2.613 1.00 37.34 83 PHE A N 1
ATOM 641 C CA . PHE A 1 83 ? 29.028 -17.683 -1.641 1.00 37.34 83 PHE A CA 1
ATOM 642 C C . PHE A 1 83 ? 29.039 -16.136 -1.715 1.00 37.34 83 PHE A C 1
ATOM 644 O O . PHE A 1 83 ? 30.037 -15.518 -2.075 1.00 37.34 83 PHE A O 1
ATOM 651 N N . SER A 1 84 ? 27.947 -15.496 -1.295 1.00 34.97 84 SER A N 1
ATOM 652 C CA . SER A 1 84 ? 27.947 -14.086 -0.876 1.00 34.97 84 SER A CA 1
ATOM 653 C C . SER A 1 84 ? 26.949 -13.891 0.272 1.00 34.97 84 SER A C 1
ATOM 655 O O . SER A 1 84 ? 25.749 -13.725 0.080 1.00 34.97 84 SER A O 1
ATOM 657 N N . ILE A 1 85 ? 27.447 -13.984 1.508 1.00 40.19 85 ILE A N 1
ATOM 658 C CA . ILE A 1 85 ? 26.611 -14.042 2.722 1.00 40.19 85 ILE A CA 1
ATOM 659 C C . ILE A 1 85 ? 26.017 -12.669 3.111 1.00 40.19 85 ILE A C 1
ATOM 661 O O . ILE A 1 85 ? 25.064 -12.613 3.886 1.00 40.19 85 ILE A O 1
ATOM 665 N N . GLU A 1 86 ? 26.524 -11.559 2.563 1.00 40.25 86 GLU A N 1
ATOM 666 C CA . GLU A 1 86 ? 26.355 -10.245 3.207 1.00 40.25 86 GLU A CA 1
ATOM 667 C C . GLU A 1 86 ? 25.256 -9.322 2.648 1.00 40.25 86 GLU A C 1
ATOM 669 O O . GLU A 1 86 ? 24.756 -8.490 3.399 1.00 40.25 86 GLU A O 1
ATOM 674 N N . ASN A 1 87 ? 24.812 -9.465 1.391 1.00 44.19 87 ASN A N 1
ATOM 675 C CA . ASN A 1 87 ? 23.907 -8.484 0.750 1.00 44.19 87 ASN A CA 1
ATOM 676 C C . ASN A 1 87 ? 22.602 -9.082 0.199 1.00 44.19 87 ASN A C 1
ATOM 678 O O . ASN A 1 87 ? 22.123 -8.706 -0.871 1.00 44.19 87 ASN A O 1
ATOM 682 N N . ASN A 1 88 ? 21.988 -10.005 0.944 1.00 47.50 88 ASN A N 1
ATOM 683 C CA . ASN A 1 88 ? 20.673 -10.552 0.596 1.00 47.50 88 ASN A CA 1
ATOM 684 C C . ASN A 1 88 ? 19.537 -9.634 1.101 1.00 47.50 88 ASN A C 1
ATOM 686 O O . ASN A 1 88 ? 18.727 -9.988 1.965 1.00 47.50 88 ASN A O 1
ATOM 690 N N . THR A 1 89 ? 19.570 -8.383 0.641 1.00 55.19 89 THR A N 1
ATOM 691 C CA . THR A 1 89 ? 18.861 -7.262 1.258 1.00 55.19 89 THR A CA 1
ATOM 692 C C . THR A 1 89 ? 17.397 -7.204 0.834 1.00 55.19 89 THR A C 1
ATOM 694 O O . THR A 1 89 ? 17.043 -7.226 -0.343 1.00 55.19 89 THR A O 1
ATOM 697 N N . MET A 1 90 ? 16.522 -7.075 1.830 1.00 59.88 90 MET A N 1
ATOM 698 C CA . MET A 1 90 ? 15.127 -6.672 1.636 1.00 59.88 90 MET A CA 1
ATOM 699 C C . MET A 1 90 ? 15.059 -5.306 0.937 1.00 59.88 90 MET A C 1
ATOM 701 O O . MET A 1 90 ? 16.001 -4.529 1.102 1.00 59.88 90 MET A O 1
ATOM 705 N N . PRO A 1 91 ? 13.960 -4.962 0.234 1.00 64.50 91 PRO A N 1
ATOM 706 C CA . PRO A 1 91 ? 13.854 -3.669 -0.435 1.00 64.50 91 PRO A CA 1
ATOM 707 C C . PRO A 1 91 ? 14.183 -2.516 0.519 1.00 64.50 91 PRO A C 1
ATOM 709 O O . PRO A 1 91 ? 13.591 -2.403 1.592 1.00 64.50 91 PRO A O 1
ATOM 712 N N . SER A 1 92 ? 15.129 -1.655 0.138 1.00 65.00 92 SER A N 1
ATOM 713 C CA . SER A 1 92 ? 15.654 -0.597 1.015 1.00 65.00 92 SER A CA 1
ATOM 714 C C . SER A 1 92 ? 14.609 0.425 1.473 1.00 65.00 92 SER A C 1
ATOM 716 O O . SER A 1 92 ? 14.795 1.138 2.465 1.00 65.00 92 SER A O 1
ATOM 718 N N . MET A 1 93 ? 13.508 0.523 0.726 1.00 81.69 93 MET A N 1
ATOM 719 C CA . MET A 1 93 ? 12.539 1.604 0.805 1.00 81.69 93 MET A CA 1
ATOM 720 C C . MET A 1 93 ? 11.140 1.052 1.101 1.00 81.69 93 MET A C 1
ATOM 722 O O . MET A 1 93 ? 10.316 0.828 0.213 1.00 81.69 93 MET A O 1
ATOM 726 N N . ILE A 1 94 ? 10.887 0.809 2.390 1.00 86.56 94 ILE A N 1
ATOM 727 C CA . ILE A 1 94 ? 9.625 0.247 2.888 1.00 86.56 94 ILE A CA 1
ATOM 728 C C . ILE A 1 94 ? 8.945 1.234 3.834 1.00 86.56 94 ILE A C 1
ATOM 730 O O . ILE A 1 94 ? 9.541 1.664 4.828 1.00 86.56 94 ILE A O 1
ATOM 734 N N . GLU A 1 95 ? 7.670 1.524 3.578 1.00 88.88 95 GLU A N 1
ATOM 735 C CA . GLU A 1 95 ? 6.805 2.238 4.518 1.00 88.88 95 GLU A CA 1
ATOM 736 C C . GLU A 1 95 ? 5.847 1.289 5.240 1.00 88.88 95 GLU A C 1
ATOM 738 O O . GLU A 1 95 ? 5.235 0.422 4.618 1.00 88.88 95 GLU A O 1
ATOM 743 N N . PHE A 1 96 ? 5.673 1.491 6.549 1.00 89.69 96 PHE A N 1
ATOM 744 C CA . PHE A 1 96 ? 4.658 0.800 7.345 1.00 89.69 96 PHE A CA 1
ATOM 745 C C . PHE A 1 96 ? 3.583 1.801 7.762 1.00 89.69 96 PHE A C 1
ATOM 747 O O . PHE A 1 96 ? 3.851 2.724 8.528 1.00 89.69 96 PHE A O 1
ATOM 754 N N . VAL A 1 97 ? 2.360 1.603 7.275 1.00 87.69 97 VAL A N 1
ATOM 755 C CA . VAL A 1 97 ? 1.228 2.512 7.477 1.00 87.69 97 VAL A CA 1
ATOM 756 C C . VAL A 1 97 ? 0.165 1.787 8.299 1.00 87.69 97 VAL A C 1
ATOM 758 O O . VAL A 1 97 ? -0.475 0.856 7.815 1.00 87.69 97 VAL A O 1
ATOM 761 N N . VAL A 1 98 ? -0.044 2.202 9.550 1.00 84.75 98 VAL A N 1
ATOM 762 C CA . VAL A 1 98 ? -1.177 1.697 10.344 1.00 84.75 98 VAL A CA 1
ATOM 763 C C . VAL A 1 98 ? -2.448 2.360 9.825 1.00 84.75 98 VAL A C 1
ATOM 765 O O . VAL A 1 98 ? -2.511 3.585 9.795 1.00 84.75 98 VAL A O 1
ATOM 768 N N . VAL A 1 99 ? -3.450 1.578 9.432 1.00 82.19 99 VAL A N 1
ATOM 769 C CA . VAL A 1 99 ? -4.752 2.054 8.934 1.00 82.19 99 VAL A CA 1
ATOM 770 C C . VAL A 1 99 ? -5.882 1.456 9.777 1.00 82.19 99 VAL A C 1
ATOM 772 O O . VAL A 1 99 ? -5.717 0.359 10.297 1.00 82.19 99 VAL A O 1
ATOM 775 N N . PRO A 1 100 ? -7.040 2.123 9.939 1.00 78.12 100 PRO A N 1
ATOM 776 C CA . PRO A 1 100 ? -8.087 1.631 10.839 1.00 78.12 100 PRO A CA 1
ATOM 777 C C . PRO A 1 100 ? -8.757 0.334 10.353 1.00 78.12 100 PRO A C 1
ATOM 779 O O . PRO A 1 100 ? -9.185 -0.473 11.171 1.00 78.12 100 PRO A O 1
ATOM 782 N N . ARG A 1 101 ? -8.861 0.129 9.033 1.00 81.88 101 ARG A N 1
ATOM 783 C CA . ARG A 1 101 ? -9.419 -1.075 8.396 1.00 81.88 101 ARG A CA 1
ATOM 784 C C . ARG A 1 101 ? -8.721 -1.344 7.061 1.00 81.88 101 ARG A C 1
ATOM 786 O O . ARG A 1 101 ? -8.256 -0.409 6.409 1.00 81.88 101 ARG A O 1
ATOM 793 N N . LEU A 1 102 ? -8.697 -2.612 6.658 1.00 89.25 102 LEU A N 1
ATOM 794 C CA . LEU A 1 102 ? -8.222 -3.095 5.357 1.00 89.25 102 LEU A CA 1
ATOM 795 C C . LEU A 1 102 ? -9.350 -3.836 4.618 1.00 89.25 102 LEU A C 1
ATOM 797 O O . LEU A 1 102 ? -10.312 -4.269 5.263 1.00 89.25 102 LEU A O 1
ATOM 801 N N . PRO A 1 103 ? -9.253 -4.014 3.286 1.00 92.31 103 PRO A N 1
ATOM 802 C CA . PRO A 1 103 ? -10.226 -4.794 2.526 1.00 92.31 103 PRO A CA 1
ATOM 803 C C . PRO A 1 103 ? -10.433 -6.196 3.120 1.00 92.31 103 PRO A C 1
ATOM 805 O O . PRO A 1 103 ? -9.477 -6.851 3.536 1.00 92.31 103 PRO A O 1
ATOM 808 N N . ARG A 1 104 ? -11.693 -6.653 3.165 1.00 93.06 104 ARG A N 1
ATOM 809 C CA . ARG A 1 104 ? -12.105 -7.958 3.730 1.00 93.06 104 ARG A CA 1
ATOM 810 C C . ARG A 1 104 ? -11.626 -8.213 5.175 1.00 93.06 104 ARG A C 1
ATOM 812 O O . ARG A 1 104 ? -11.444 -9.363 5.556 1.00 93.06 104 ARG A O 1
ATOM 819 N N . ASN A 1 105 ? -11.428 -7.159 5.975 1.00 91.50 105 ASN A N 1
ATOM 820 C CA . ASN A 1 105 ? -10.895 -7.231 7.345 1.00 91.50 105 ASN A CA 1
ATOM 821 C C . ASN A 1 105 ? -9.522 -7.925 7.453 1.00 91.50 105 ASN A C 1
ATOM 823 O O . ASN A 1 105 ? -9.184 -8.475 8.503 1.00 91.50 105 ASN A O 1
ATOM 827 N N . ALA A 1 106 ? -8.716 -7.873 6.386 1.00 96.19 106 ALA A N 1
ATOM 828 C CA . ALA A 1 106 ? -7.334 -8.337 6.419 1.00 96.19 106 ALA A CA 1
ATOM 829 C C . ALA A 1 106 ? -6.517 -7.611 7.506 1.00 96.19 106 ALA A C 1
ATOM 831 O O . ALA A 1 106 ? -6.820 -6.488 7.921 1.00 96.19 106 ALA A O 1
ATOM 832 N N . LYS A 1 107 ? -5.440 -8.245 7.959 1.00 96.75 107 LYS A N 1
ATOM 833 C CA . LYS A 1 107 ? -4.518 -7.696 8.962 1.00 96.75 107 LYS A CA 1
ATOM 834 C C . LYS A 1 107 ? -3.316 -6.998 8.335 1.00 96.75 107 LYS A C 1
ATOM 836 O O . LYS A 1 107 ? -2.700 -6.147 8.980 1.00 96.75 107 LYS A O 1
ATOM 841 N N . VAL A 1 108 ? -3.018 -7.324 7.076 1.00 97.50 108 VAL A N 1
ATOM 842 C CA . VAL A 1 108 ? -1.938 -6.739 6.276 1.00 97.50 108 VAL A CA 1
ATOM 843 C C . VAL A 1 108 ? -2.315 -6.656 4.790 1.00 97.50 108 VAL A C 1
ATOM 845 O O . VAL A 1 108 ? -2.897 -7.586 4.234 1.00 97.50 108 VAL A O 1
ATOM 848 N N . GLU A 1 109 ? -1.958 -5.545 4.144 1.00 97.25 109 GLU A N 1
ATOM 849 C CA . GLU A 1 109 ? -2.029 -5.342 2.690 1.00 97.25 109 GLU A CA 1
ATOM 850 C C . GLU A 1 109 ? -0.678 -4.803 2.203 1.00 97.25 109 GLU A C 1
ATOM 852 O O . GLU A 1 109 ? -0.163 -3.826 2.746 1.00 97.25 109 GLU A O 1
ATOM 857 N N . TRP A 1 110 ? -0.111 -5.405 1.159 1.00 95.19 110 TRP A N 1
ATOM 858 C CA . TRP A 1 110 ? 1.157 -4.971 0.569 1.00 95.19 110 TRP A CA 1
ATOM 859 C C . TRP A 1 110 ? 0.951 -4.375 -0.827 1.00 95.19 110 TRP A C 1
ATOM 861 O O . TRP A 1 110 ? 0.494 -5.066 -1.734 1.00 95.19 110 TRP A O 1
ATOM 871 N N . LYS A 1 111 ? 1.336 -3.111 -1.025 1.00 92.50 111 LYS A N 1
ATOM 872 C CA . LYS A 1 111 ? 1.389 -2.445 -2.339 1.00 92.50 111 LYS A CA 1
ATOM 873 C C . LYS A 1 111 ? 2.852 -2.286 -2.754 1.00 92.50 111 LYS A C 1
ATOM 875 O O . LYS A 1 111 ? 3.646 -1.785 -1.960 1.00 92.50 111 LYS A O 1
ATOM 880 N N . VAL A 1 112 ? 3.213 -2.702 -3.967 1.00 90.44 112 VAL A N 1
ATOM 881 C CA . VAL A 1 112 ? 4.620 -2.844 -4.383 1.00 90.44 112 VAL A CA 1
ATOM 882 C C . VAL A 1 112 ? 4.887 -2.172 -5.728 1.00 90.44 112 VAL A C 1
ATOM 884 O O . VAL A 1 112 ? 4.076 -2.233 -6.651 1.00 90.44 112 VAL A O 1
ATOM 887 N N . TYR A 1 113 ? 6.058 -1.553 -5.834 1.00 86.62 113 TYR A N 1
ATOM 888 C CA . TYR A 1 113 ? 6.665 -1.078 -7.070 1.00 86.62 113 TYR A CA 1
ATOM 889 C C . TYR A 1 113 ? 7.991 -1.818 -7.248 1.00 86.62 113 TYR A C 1
ATOM 891 O O . TYR A 1 113 ? 8.765 -1.938 -6.300 1.00 86.62 113 TYR A O 1
ATOM 899 N N . SER A 1 114 ? 8.227 -2.343 -8.445 1.00 84.50 114 SER A N 1
ATOM 900 C CA . SER A 1 114 ? 9.437 -3.091 -8.798 1.00 84.50 114 SER A CA 1
ATOM 901 C C . SER A 1 114 ? 9.979 -2.551 -10.103 1.00 84.50 114 SER A C 1
ATOM 903 O O . SER A 1 114 ? 9.187 -2.256 -11.001 1.00 84.50 114 SER A O 1
ATOM 905 N N . ASP A 1 115 ? 11.295 -2.450 -10.226 1.00 77.88 115 ASP A N 1
ATOM 906 C CA . ASP A 1 115 ? 11.937 -2.135 -11.501 1.00 77.88 115 ASP A CA 1
ATOM 907 C C . ASP A 1 115 ? 12.341 -3.416 -12.242 1.00 77.88 115 ASP A C 1
ATOM 909 O O . ASP A 1 115 ? 12.255 -4.514 -11.684 1.00 77.88 115 ASP A O 1
ATOM 913 N N . ILE A 1 116 ? 12.748 -3.277 -13.501 1.00 69.94 116 ILE A N 1
ATOM 914 C CA . ILE A 1 116 ? 13.387 -4.341 -14.281 1.00 69.94 116 ILE A CA 1
ATOM 915 C C . ILE A 1 116 ? 14.876 -3.986 -14.365 1.00 69.94 116 ILE A C 1
ATOM 917 O O . ILE A 1 116 ? 15.218 -2.865 -14.725 1.00 69.94 116 ILE A O 1
ATOM 921 N N . THR A 1 117 ? 15.758 -4.939 -14.042 1.00 62.94 117 THR A N 1
ATOM 922 C CA . THR A 1 117 ? 17.232 -4.811 -14.136 1.00 62.94 117 THR A CA 1
ATOM 923 C C . THR A 1 117 ? 17.862 -3.601 -13.418 1.00 62.94 117 THR A C 1
ATOM 925 O O . THR A 1 117 ? 18.182 -2.583 -14.025 1.00 62.94 117 THR A O 1
ATOM 928 N N . ASP A 1 118 ? 18.163 -3.762 -12.125 1.00 56.19 118 ASP A N 1
ATOM 929 C CA . ASP A 1 118 ? 19.054 -2.858 -11.380 1.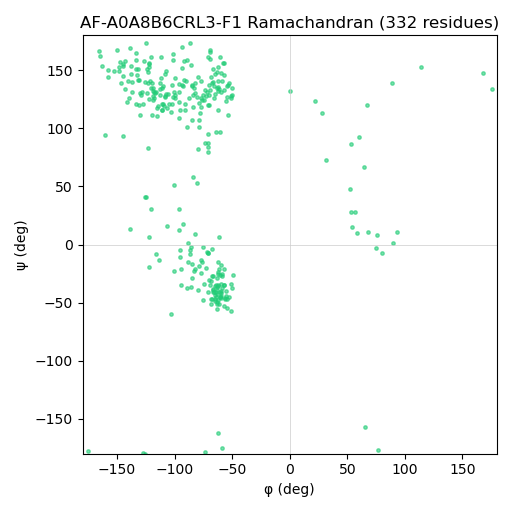00 56.19 118 ASP A CA 1
ATOM 930 C C . ASP A 1 118 ? 20.528 -3.087 -11.784 1.00 56.19 118 ASP A C 1
ATOM 932 O O . ASP A 1 118 ? 21.222 -3.891 -11.165 1.00 56.19 118 ASP A O 1
ATOM 936 N N . ILE A 1 119 ? 21.002 -2.411 -12.838 1.00 51.50 119 ILE A N 1
ATOM 937 C CA . ILE A 1 119 ? 22.431 -2.419 -13.233 1.00 51.50 119 ILE A CA 1
ATOM 938 C C . ILE A 1 119 ? 23.200 -1.297 -12.520 1.00 51.50 119 ILE A C 1
ATOM 940 O O . ILE A 1 119 ? 24.335 -1.486 -12.094 1.00 51.50 119 ILE A O 1
ATOM 944 N N . LEU A 1 120 ? 22.559 -0.139 -12.349 1.00 55.69 120 LEU A N 1
ATOM 945 C CA . LEU A 1 120 ? 23.055 0.995 -11.579 1.00 55.69 120 LEU A CA 1
ATOM 946 C C . LEU A 1 120 ? 21.913 1.484 -10.692 1.00 55.69 120 LEU A C 1
ATOM 948 O O . LEU A 1 120 ? 20.853 1.854 -11.197 1.00 55.69 120 LEU A O 1
ATOM 952 N N . SER A 1 121 ? 22.115 1.475 -9.374 1.00 59.28 121 SER A N 1
ATOM 953 C CA . SER A 1 121 ? 21.169 2.100 -8.455 1.00 59.28 121 SER A CA 1
ATOM 954 C C . SER A 1 121 ? 21.869 2.811 -7.311 1.00 59.28 121 SER A C 1
ATOM 956 O O . SER A 1 121 ? 22.607 2.183 -6.552 1.00 59.28 121 SER A O 1
ATOM 958 N N . ILE A 1 122 ? 21.594 4.103 -7.168 1.00 60.88 122 ILE A N 1
ATOM 959 C CA . ILE A 1 122 ? 22.153 4.947 -6.110 1.00 60.88 122 ILE A CA 1
ATOM 960 C C . ILE A 1 122 ? 21.064 5.158 -5.059 1.00 60.88 122 ILE A C 1
ATOM 962 O O . ILE A 1 122 ? 20.045 5.782 -5.358 1.00 60.88 122 ILE A O 1
ATOM 966 N N . GLU A 1 123 ? 21.262 4.632 -3.845 1.00 66.62 123 GLU A N 1
ATOM 967 C CA . GLU A 1 123 ? 20.409 4.940 -2.694 1.00 66.62 123 GLU A CA 1
ATOM 968 C C . GLU A 1 123 ? 21.029 6.061 -1.857 1.00 66.62 123 GLU A C 1
ATOM 970 O O . GLU A 1 123 ? 22.067 5.876 -1.229 1.00 66.62 123 GLU A O 1
ATOM 975 N N . ASN A 1 124 ? 20.341 7.199 -1.783 1.00 70.88 124 ASN A N 1
ATOM 976 C CA . ASN A 1 124 ? 20.796 8.371 -1.042 1.00 70.88 124 ASN A CA 1
ATOM 977 C C . ASN A 1 124 ? 19.767 8.797 0.014 1.00 70.88 124 ASN A C 1
ATOM 979 O O . ASN A 1 124 ? 18.554 8.643 -0.159 1.00 70.88 124 ASN A O 1
ATOM 983 N N . THR A 1 125 ? 20.260 9.363 1.123 1.00 75.38 125 THR A N 1
ATOM 984 C CA . THR A 1 125 ? 19.426 9.941 2.190 1.00 75.38 125 THR A CA 1
ATOM 985 C C . THR A 1 125 ? 19.721 11.430 2.348 1.00 75.38 125 THR A C 1
ATOM 987 O O . THR A 1 125 ? 20.858 11.812 2.603 1.00 75.38 125 THR A O 1
ATOM 990 N N . ILE A 1 126 ? 18.690 12.268 2.238 1.00 75.31 126 ILE A N 1
ATOM 991 C CA . ILE A 1 126 ? 18.768 13.723 2.416 1.00 75.31 126 ILE A CA 1
ATOM 992 C C . ILE A 1 126 ? 18.055 14.108 3.709 1.00 75.31 126 ILE A C 1
ATOM 994 O O . ILE A 1 126 ? 16.948 13.646 3.990 1.00 75.31 126 ILE A O 1
ATOM 998 N N . PHE A 1 127 ? 18.673 15.005 4.472 1.00 74.25 127 PHE A N 1
ATOM 999 C CA . PHE A 1 127 ? 18.075 15.621 5.649 1.00 74.25 127 PHE A CA 1
ATOM 1000 C C . PHE A 1 127 ? 17.829 17.105 5.400 1.00 74.25 127 PHE A C 1
ATOM 1002 O O . PHE A 1 127 ? 18.637 17.795 4.777 1.00 74.25 127 PHE A O 1
ATOM 1009 N N . HIS A 1 128 ? 16.723 17.613 5.931 1.00 71.38 128 HIS A N 1
ATOM 1010 C CA . HIS A 1 128 ? 16.498 19.046 6.056 1.00 71.38 128 HIS A CA 1
ATOM 1011 C C . HIS A 1 128 ? 15.907 19.332 7.435 1.00 71.38 128 HIS A C 1
ATOM 1013 O O . HIS A 1 128 ? 15.012 18.629 7.907 1.00 71.38 128 HIS A O 1
ATOM 1019 N N . LEU A 1 129 ? 16.491 20.319 8.107 1.00 66.62 129 LEU A N 1
ATOM 1020 C CA . LEU A 1 129 ? 16.122 20.752 9.444 1.00 66.62 129 LEU A CA 1
ATOM 1021 C C . LEU A 1 129 ? 15.526 22.153 9.359 1.00 66.62 129 LEU A C 1
ATOM 1023 O O . LEU A 1 129 ? 16.013 23.026 8.646 1.00 66.62 129 LEU A O 1
ATOM 1027 N N . SER A 1 130 ? 14.476 22.343 10.136 1.00 67.81 130 SER A N 1
ATOM 1028 C CA . SER A 1 130 ? 13.908 23.626 10.528 1.00 67.81 130 SER A CA 1
ATOM 1029 C C . SER A 1 130 ? 13.659 23.563 12.032 1.00 67.81 130 SER A C 1
ATOM 1031 O O . SER A 1 130 ? 13.652 22.467 12.594 1.00 67.81 130 SER A O 1
ATOM 1033 N N . ASP A 1 131 ? 13.429 24.700 12.682 1.00 69.62 131 ASP A N 1
ATOM 1034 C CA . ASP A 1 131 ? 13.368 24.801 14.149 1.00 69.62 131 ASP A CA 1
ATOM 1035 C C . ASP A 1 131 ? 12.435 23.760 14.803 1.00 69.62 131 ASP A C 1
ATOM 1037 O O . ASP A 1 131 ? 12.758 23.189 15.845 1.00 69.62 131 ASP A O 1
ATOM 1041 N N . GLN A 1 132 ? 11.303 23.456 14.154 1.00 73.44 132 GLN A N 1
ATOM 1042 C CA . GLN A 1 132 ? 10.261 22.548 14.663 1.00 73.44 132 GLN A CA 1
ATOM 1043 C C . GLN A 1 132 ? 10.036 21.270 13.833 1.00 73.44 132 GLN A C 1
ATOM 1045 O O . GLN A 1 132 ? 9.286 20.387 14.263 1.00 73.44 132 GLN A O 1
ATOM 1050 N N . LEU A 1 133 ? 10.645 21.142 12.647 1.00 78.19 133 LEU A N 1
ATOM 1051 C CA . LEU A 1 133 ? 10.440 19.994 11.757 1.00 78.19 133 LEU A CA 1
ATOM 1052 C C . LEU A 1 133 ? 11.742 19.490 11.133 1.00 78.19 133 LEU A C 1
ATOM 1054 O O . LEU A 1 133 ? 12.570 20.266 10.652 1.00 78.19 133 LEU A O 1
ATOM 1058 N N . LYS A 1 134 ? 11.853 18.164 11.049 1.00 83.25 134 LYS A N 1
ATOM 1059 C CA . LYS A 1 134 ? 12.897 17.434 10.332 1.00 83.25 134 LYS A CA 1
ATOM 1060 C C . LYS A 1 134 ? 12.276 16.647 9.182 1.00 83.25 134 LYS A C 1
ATOM 1062 O O . LYS A 1 134 ? 11.528 15.699 9.423 1.00 83.25 134 LYS A O 1
ATOM 1067 N N . SER A 1 135 ? 12.646 16.956 7.943 1.00 84.69 135 SER A N 1
ATOM 1068 C CA . SER A 1 135 ? 12.409 16.056 6.814 1.00 84.69 135 SER A CA 1
ATOM 1069 C C . SER A 1 135 ? 13.588 15.107 6.602 1.00 84.69 135 SER A C 1
ATOM 1071 O O . SER A 1 135 ? 14.758 15.454 6.773 1.00 84.69 135 SER A O 1
ATOM 1073 N N . THR A 1 136 ? 13.266 13.856 6.280 1.00 86.31 136 THR A N 1
ATOM 1074 C CA . THR A 1 136 ? 14.214 12.809 5.886 1.00 86.31 136 THR A CA 1
ATOM 1075 C C . THR A 1 136 ? 13.705 12.172 4.603 1.00 86.31 136 THR A C 1
ATOM 1077 O O . THR A 1 136 ? 12.672 11.499 4.605 1.00 86.31 136 THR A O 1
ATOM 1080 N N . GLY A 1 137 ? 14.422 12.401 3.512 1.00 85.00 137 GLY A N 1
ATOM 1081 C CA . GLY A 1 137 ? 14.157 11.826 2.204 1.00 85.00 137 GLY A CA 1
ATOM 1082 C C . GLY A 1 137 ? 15.081 10.649 1.939 1.00 85.00 137 GLY A C 1
ATOM 1083 O O . GLY A 1 137 ? 16.286 10.780 2.114 1.00 85.00 137 GLY A O 1
ATOM 1084 N N . LYS A 1 138 ? 14.533 9.517 1.501 1.00 85.88 138 LYS A N 1
ATOM 1085 C CA . LYS A 1 138 ? 15.278 8.416 0.883 1.00 85.88 138 LYS A CA 1
ATOM 1086 C C . LYS A 1 138 ? 14.874 8.321 -0.577 1.00 85.88 138 LYS A C 1
ATOM 1088 O O . LYS A 1 138 ? 13.676 8.322 -0.860 1.00 85.88 138 LYS A O 1
ATOM 1093 N N . TYR A 1 139 ? 15.839 8.188 -1.478 1.00 84.50 139 TYR A N 1
ATOM 1094 C CA . TYR A 1 139 ? 15.565 7.950 -2.891 1.00 84.50 139 TYR A CA 1
ATOM 1095 C C . TYR A 1 139 ? 16.509 6.910 -3.496 1.00 84.50 139 TYR A C 1
ATOM 1097 O O . TYR A 1 139 ? 17.616 6.717 -3.002 1.00 84.50 139 TYR A O 1
ATOM 1105 N N . LYS A 1 140 ? 16.024 6.235 -4.541 1.00 81.06 140 LYS A N 1
ATOM 1106 C CA . LYS A 1 140 ? 16.737 5.291 -5.400 1.00 81.06 140 LYS A CA 1
ATOM 1107 C C . LYS A 1 140 ? 16.517 5.751 -6.839 1.00 81.06 140 LYS A C 1
ATOM 1109 O O . LYS A 1 140 ? 15.365 5.844 -7.266 1.00 81.06 140 LYS A O 1
ATOM 1114 N N . VAL A 1 141 ? 17.598 6.047 -7.552 1.00 78.31 141 VAL A N 1
ATOM 1115 C CA . VAL A 1 141 ? 17.577 6.287 -9.007 1.00 78.31 141 VAL A CA 1
ATOM 1116 C C . VAL A 1 141 ? 17.948 4.984 -9.709 1.00 78.31 141 VAL A C 1
ATOM 1118 O O . VAL A 1 141 ? 18.856 4.294 -9.247 1.00 78.31 141 VAL A O 1
ATOM 1121 N N . THR A 1 142 ? 17.257 4.651 -10.793 1.00 74.94 142 THR A N 1
ATOM 1122 C CA . THR A 1 142 ? 17.628 3.611 -11.765 1.00 74.94 142 THR A CA 1
ATOM 1123 C C . THR A 1 142 ? 17.671 4.235 -13.164 1.00 74.94 142 THR A C 1
ATOM 1125 O O . THR A 1 142 ? 17.243 5.373 -13.353 1.00 74.94 142 THR A O 1
ATOM 1128 N N . ASN A 1 143 ? 18.122 3.485 -14.173 1.00 68.81 143 ASN A N 1
ATOM 1129 C CA . ASN A 1 143 ? 18.125 3.937 -15.574 1.00 68.81 143 ASN A CA 1
ATOM 1130 C C . ASN A 1 143 ? 16.722 4.293 -16.122 1.00 68.81 143 ASN A C 1
ATOM 1132 O O . ASN A 1 143 ? 16.618 4.929 -17.167 1.00 68.81 143 ASN A O 1
ATOM 1136 N N . SER A 1 144 ? 15.651 3.838 -15.463 1.00 70.50 144 SER A N 1
ATOM 1137 C CA . SER A 1 144 ? 14.257 3.919 -15.923 1.00 70.50 144 SER A CA 1
ATOM 1138 C C . SER A 1 144 ? 13.327 4.656 -14.953 1.00 70.50 144 SER A C 1
ATOM 1140 O O . SER A 1 144 ? 12.229 5.048 -15.357 1.00 70.50 144 SER A O 1
ATOM 1142 N N . SER A 1 145 ? 13.697 4.815 -13.674 1.00 75.44 145 SER A N 1
ATOM 1143 C CA . SER A 1 145 ? 12.799 5.377 -12.664 1.00 75.44 145 SER A CA 1
ATOM 1144 C C . SER A 1 145 ? 13.492 6.086 -11.493 1.00 75.44 145 SER A C 1
ATOM 1146 O O . SER A 1 145 ? 14.572 5.717 -11.034 1.00 75.44 145 SER A O 1
ATOM 1148 N N . LEU A 1 146 ? 12.801 7.092 -10.948 1.00 81.38 146 LEU A N 1
ATOM 1149 C CA . LEU A 1 146 ? 13.065 7.643 -9.620 1.00 81.38 146 LEU A CA 1
ATOM 1150 C C . LEU A 1 146 ? 12.065 7.044 -8.629 1.00 81.38 146 LEU A C 1
ATOM 1152 O O . LEU A 1 146 ? 10.851 7.138 -8.811 1.00 81.38 146 LEU A O 1
ATOM 1156 N N . SER A 1 147 ? 12.568 6.467 -7.544 1.00 82.56 147 SER A N 1
ATOM 1157 C CA . SER A 1 147 ? 11.773 5.961 -6.424 1.00 82.56 147 SER A CA 1
ATOM 1158 C C . SER A 1 147 ? 12.131 6.736 -5.157 1.00 82.56 147 SER A C 1
ATOM 1160 O O . SER A 1 147 ? 13.311 6.878 -4.856 1.00 82.56 147 SER A O 1
ATOM 1162 N N . CYS A 1 148 ? 11.154 7.246 -4.397 1.00 84.50 148 CYS A N 1
ATOM 1163 C CA . CYS A 1 148 ? 11.433 7.977 -3.154 1.00 84.50 148 CYS A CA 1
ATOM 1164 C C . CYS A 1 148 ? 10.355 7.842 -2.059 1.00 84.50 148 CYS A C 1
ATOM 1166 O O . CYS A 1 148 ? 9.155 7.725 -2.328 1.00 84.50 148 CYS A O 1
ATOM 1168 N N . ILE A 1 149 ? 10.811 7.921 -0.804 1.00 84.56 149 ILE A N 1
ATOM 1169 C CA . ILE A 1 149 ? 10.003 8.135 0.403 1.00 84.56 149 ILE A CA 1
ATOM 1170 C C . ILE A 1 149 ? 10.532 9.392 1.094 1.00 84.56 149 ILE A C 1
ATOM 1172 O O . ILE A 1 149 ? 11.704 9.441 1.467 1.00 84.56 149 ILE A O 1
ATOM 1176 N N . VAL A 1 150 ? 9.662 10.367 1.362 1.00 85.19 150 VAL A N 1
ATOM 1177 C CA . VAL A 1 150 ? 9.980 11.501 2.242 1.00 85.19 150 VAL A CA 1
ATOM 1178 C C . VAL A 1 150 ? 9.143 11.417 3.509 1.00 85.19 150 VAL A C 1
ATOM 1180 O O . VAL A 1 150 ? 7.917 11.300 3.463 1.00 85.19 150 VAL A O 1
ATOM 1183 N N . LYS A 1 151 ? 9.806 11.504 4.661 1.00 83.38 151 LYS A N 1
ATOM 1184 C CA . LYS A 1 151 ? 9.160 11.567 5.973 1.00 83.38 151 LYS A CA 1
ATOM 1185 C C . LYS A 1 151 ? 9.357 12.952 6.561 1.00 83.38 151 LYS A C 1
ATOM 1187 O O . LYS A 1 151 ? 10.477 13.452 6.529 1.00 83.38 151 LYS A O 1
ATOM 1192 N N . VAL A 1 152 ? 8.303 13.548 7.109 1.00 80.62 152 VAL A N 1
ATOM 1193 C CA . VAL A 1 152 ? 8.404 14.740 7.963 1.00 80.62 152 VAL A CA 1
ATOM 1194 C C . VAL A 1 152 ? 8.077 14.318 9.391 1.00 80.62 152 VAL A C 1
ATOM 1196 O O . VAL A 1 152 ? 6.994 13.806 9.684 1.00 80.62 152 VAL A O 1
ATOM 1199 N N . ASP A 1 153 ? 9.060 14.513 10.259 1.00 75.88 153 ASP A N 1
ATOM 1200 C CA . ASP A 1 153 ? 9.021 14.305 11.701 1.00 75.88 153 ASP A CA 1
ATOM 1201 C C . ASP A 1 153 ? 9.127 15.671 12.408 1.00 75.88 153 ASP A C 1
ATOM 1203 O O . ASP A 1 153 ? 9.576 16.660 11.824 1.00 75.88 153 ASP A O 1
ATOM 1207 N N . ARG A 1 154 ? 8.727 15.744 13.680 1.00 72.38 154 ARG A N 1
ATOM 1208 C CA . ARG A 1 154 ? 8.957 16.933 14.523 1.00 72.38 154 ARG A CA 1
ATOM 1209 C C . ARG A 1 154 ? 10.399 16.927 15.035 1.00 72.38 154 ARG A C 1
ATOM 1211 O O . ARG A 1 154 ? 10.935 15.858 15.328 1.00 72.38 154 ARG A O 1
ATOM 1218 N N . SER A 1 155 ? 11.021 18.098 15.155 1.00 67.38 155 SER A N 1
ATOM 1219 C CA . SER A 1 155 ? 12.296 18.256 15.867 1.00 67.38 155 SER A CA 1
ATOM 1220 C C . SER A 1 155 ? 12.051 18.708 17.308 1.00 67.38 155 SER A C 1
ATOM 1222 O O . SER A 1 155 ? 11.310 19.654 17.561 1.00 67.38 155 SER A O 1
ATOM 1224 N N . GLY A 1 156 ? 12.696 18.030 18.260 1.00 63.16 156 GLY A N 1
ATOM 1225 C CA . GLY A 1 156 ? 12.627 18.361 19.685 1.00 63.16 156 GLY A CA 1
ATOM 1226 C C . GLY A 1 156 ? 11.337 17.932 20.400 1.00 63.16 156 GLY A C 1
ATOM 1227 O O . GLY A 1 156 ? 10.458 17.286 19.834 1.00 63.16 156 GLY A O 1
ATOM 1228 N N . ASN A 1 157 ? 11.247 18.303 21.681 1.00 55.88 157 ASN A N 1
ATOM 1229 C CA . ASN A 1 157 ? 10.190 17.883 22.613 1.00 55.88 157 ASN A CA 1
ATOM 1230 C C . ASN A 1 157 ? 8.991 18.859 22.684 1.00 55.88 157 ASN A C 1
ATOM 1232 O O . ASN A 1 157 ? 8.242 18.838 23.658 1.00 55.88 157 ASN A O 1
ATOM 1236 N N . GLN A 1 158 ? 8.806 19.752 21.703 1.00 55.00 158 GLN A N 1
ATOM 1237 C CA . GLN A 1 158 ? 7.707 20.728 21.737 1.00 55.00 158 GLN A CA 1
ATOM 1238 C C . GLN A 1 158 ? 6.354 20.073 21.408 1.00 55.00 158 GLN A C 1
ATOM 1240 O O . GLN A 1 158 ? 6.196 19.408 20.382 1.00 55.00 158 GLN A O 1
ATOM 1245 N N . PHE A 1 159 ? 5.356 20.289 22.272 1.00 54.03 159 PHE A N 1
ATOM 1246 C CA . PHE A 1 159 ? 4.045 19.635 22.181 1.00 54.03 159 PHE A CA 1
ATOM 1247 C C . PHE A 1 159 ? 3.042 20.329 21.238 1.00 54.03 159 PHE A C 1
ATOM 1249 O O . PHE A 1 159 ? 2.110 19.668 20.771 1.00 54.03 159 PHE A O 1
ATOM 1256 N N . GLU A 1 160 ? 3.252 21.592 20.854 1.00 61.31 160 GLU A N 1
ATOM 1257 C CA . GLU A 1 160 ? 2.349 22.355 19.970 1.00 61.31 160 GLU A CA 1
ATOM 1258 C C . GLU A 1 160 ? 2.256 21.790 18.547 1.00 61.31 160 GLU A C 1
ATOM 1260 O O . GLU A 1 160 ? 3.278 21.539 17.901 1.00 61.31 160 GLU A O 1
ATOM 1265 N N . ARG A 1 161 ? 1.027 21.577 18.048 1.00 59.59 161 ARG A N 1
ATOM 1266 C CA . ARG A 1 161 ? 0.790 20.978 16.723 1.00 59.59 161 ARG A CA 1
ATOM 1267 C C . ARG A 1 161 ? 1.533 21.776 15.638 1.00 59.59 161 ARG A C 1
ATOM 1269 O O . ARG A 1 161 ? 1.266 22.967 15.509 1.00 59.59 161 ARG A O 1
ATOM 1276 N N . PRO A 1 162 ? 2.410 21.145 14.835 1.00 61.25 162 PRO A N 1
ATOM 1277 C CA . PRO A 1 162 ? 3.084 21.838 13.749 1.00 61.25 162 PRO A CA 1
ATOM 1278 C C . PRO A 1 162 ? 2.065 22.321 12.717 1.00 61.25 162 PRO A C 1
ATOM 1280 O O . PRO A 1 162 ? 1.189 21.562 12.298 1.00 61.25 162 PRO A O 1
ATOM 1283 N N . ASP A 1 163 ? 2.216 23.573 12.289 1.00 70.94 163 ASP A N 1
ATOM 1284 C CA . ASP A 1 163 ? 1.474 24.146 11.168 1.00 70.94 163 ASP A CA 1
ATOM 1285 C C . ASP A 1 163 ? 1.653 23.270 9.915 1.00 70.94 163 ASP A C 1
ATOM 1287 O O . ASP A 1 163 ? 2.775 22.963 9.493 1.00 70.94 163 ASP A O 1
ATOM 1291 N N . LEU A 1 164 ? 0.529 22.871 9.314 1.00 71.62 164 LEU A N 1
ATOM 1292 C CA . LEU A 1 164 ? 0.497 22.058 8.103 1.00 71.62 164 LEU A CA 1
ATOM 1293 C C . LEU A 1 164 ? 1.265 22.730 6.955 1.00 71.62 164 LEU A C 1
ATOM 1295 O O . LEU A 1 164 ? 1.946 22.046 6.194 1.00 71.62 164 LEU A O 1
ATOM 1299 N N . SER A 1 165 ? 1.225 24.059 6.869 1.00 74.88 165 SER A N 1
ATOM 1300 C CA . 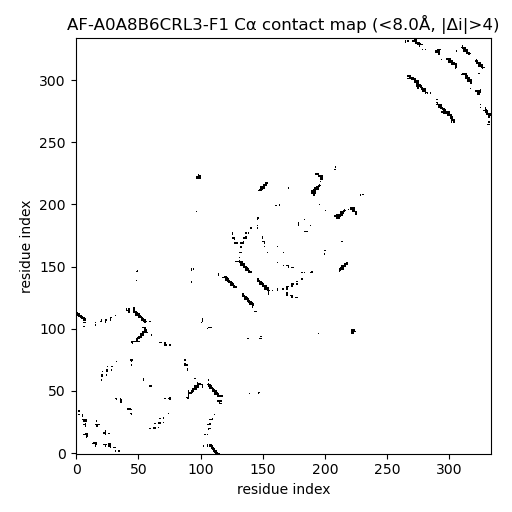SER A 1 165 ? 1.941 24.849 5.863 1.00 74.88 165 SER A CA 1
ATOM 1301 C C . SER A 1 165 ? 3.457 24.690 6.017 1.00 74.88 165 SER A C 1
ATOM 1303 O O . SER A 1 165 ? 4.163 24.457 5.033 1.00 74.88 165 SER A O 1
ATOM 1305 N N . ARG A 1 166 ? 3.967 24.714 7.261 1.00 75.44 166 ARG A N 1
ATOM 1306 C CA . ARG A 1 166 ? 5.376 24.404 7.575 1.00 75.44 166 ARG A CA 1
ATOM 1307 C C . ARG A 1 166 ? 5.720 22.955 7.234 1.00 75.44 166 ARG A C 1
ATOM 1309 O O . ARG A 1 166 ? 6.779 22.713 6.661 1.00 75.44 166 ARG A O 1
ATOM 1316 N N . ALA A 1 167 ? 4.832 22.003 7.523 1.00 75.94 167 ALA A N 1
ATOM 1317 C CA . ALA A 1 167 ? 5.045 20.588 7.209 1.00 75.94 167 ALA A CA 1
ATOM 1318 C C . ALA A 1 167 ? 5.120 20.315 5.698 1.00 75.94 167 ALA A C 1
ATOM 1320 O O . ALA A 1 167 ? 6.030 19.618 5.247 1.00 75.94 167 ALA A O 1
ATOM 1321 N N . VAL A 1 168 ? 4.225 20.917 4.911 1.00 80.06 168 VAL A N 1
ATOM 1322 C CA . VAL A 1 168 ? 4.232 20.838 3.443 1.00 80.06 168 VAL A CA 1
ATOM 1323 C C . VAL A 1 168 ? 5.460 21.542 2.858 1.00 80.06 168 VAL A C 1
ATOM 1325 O O . VAL A 1 168 ? 6.100 20.988 1.967 1.00 80.06 168 VAL A O 1
ATOM 1328 N N . LYS A 1 169 ? 5.865 22.705 3.391 1.00 81.06 169 LYS A N 1
ATOM 1329 C CA . LYS A 1 169 ? 7.091 23.400 2.960 1.00 81.06 169 LYS A CA 1
ATOM 1330 C C . LYS A 1 169 ? 8.356 22.585 3.265 1.00 81.06 169 LYS A C 1
ATOM 1332 O O . LYS A 1 169 ? 9.198 22.418 2.389 1.00 81.06 169 LYS A O 1
ATOM 1337 N N . CYS A 1 170 ? 8.459 22.016 4.467 1.00 82.00 170 CYS A N 1
ATOM 1338 C CA . CYS A 1 170 ? 9.572 21.161 4.895 1.00 82.00 170 CYS A CA 1
ATOM 1339 C C . CYS A 1 170 ? 9.666 19.862 4.070 1.00 82.00 170 CYS A C 1
ATOM 1341 O O . CYS A 1 170 ? 10.769 19.397 3.765 1.00 82.00 170 CYS A O 1
ATOM 1343 N N . PHE A 1 171 ? 8.518 19.302 3.664 1.00 85.06 171 PHE A N 1
ATOM 1344 C CA . PHE A 1 171 ? 8.438 18.228 2.674 1.00 85.06 171 PHE A CA 1
ATOM 1345 C C . PHE A 1 171 ? 8.952 18.690 1.305 1.00 85.06 171 PHE A C 1
ATOM 1347 O O . PHE A 1 171 ? 9.881 18.077 0.782 1.00 85.06 171 PHE A O 1
ATOM 1354 N N . TYR A 1 172 ? 8.390 19.773 0.756 1.00 84.06 172 TYR A N 1
ATOM 1355 C CA . TYR A 1 172 ? 8.714 20.273 -0.581 1.00 84.06 172 TYR A CA 1
ATOM 1356 C C . TYR A 1 172 ? 10.212 20.555 -0.722 1.00 84.06 172 TYR A C 1
ATOM 1358 O O . TYR A 1 172 ? 10.836 20.052 -1.644 1.00 84.06 172 TYR A O 1
ATOM 1366 N N . GLN A 1 173 ? 10.819 21.243 0.247 1.00 84.50 173 GLN A N 1
ATOM 1367 C CA . GLN A 1 173 ? 12.256 21.547 0.261 1.00 84.50 173 GLN A CA 1
ATOM 1368 C C . GLN A 1 173 ? 13.152 20.296 0.327 1.00 84.50 173 GLN A C 1
ATOM 1370 O O . GLN A 1 173 ? 14.290 20.319 -0.134 1.00 84.50 173 GLN A O 1
ATOM 1375 N N . CYS A 1 174 ? 12.680 19.197 0.922 1.00 85.44 174 CYS A N 1
ATOM 1376 C CA . CYS A 1 174 ? 13.408 17.926 0.913 1.00 85.44 174 CYS A CA 1
ATOM 1377 C C . CYS A 1 174 ? 13.213 17.181 -0.411 1.00 85.44 174 CYS A C 1
ATOM 1379 O O . CYS A 1 174 ? 14.167 16.619 -0.941 1.00 85.44 174 CYS A O 1
ATOM 1381 N N . TYR A 1 175 ? 12.000 17.218 -0.959 1.00 84.25 175 TYR A N 1
ATOM 1382 C CA . TYR A 1 175 ? 11.663 16.622 -2.244 1.00 84.25 175 TYR A CA 1
ATOM 1383 C C . TYR A 1 175 ? 12.400 17.314 -3.400 1.00 84.25 175 TYR A C 1
ATOM 1385 O O . TYR A 1 175 ? 13.063 16.644 -4.176 1.00 84.25 175 TYR A O 1
ATOM 1393 N N . GLU A 1 176 ? 12.405 18.644 -3.448 1.00 84.69 176 GLU A N 1
ATOM 1394 C CA . GLU A 1 176 ? 13.178 19.472 -4.384 1.00 84.69 176 GLU A CA 1
ATOM 1395 C C . GLU A 1 176 ? 14.672 19.116 -4.381 1.00 84.69 176 GLU A C 1
ATOM 1397 O O . GLU A 1 176 ? 15.246 18.886 -5.444 1.00 84.69 176 GLU A O 1
ATOM 1402 N N . LYS A 1 177 ? 15.279 18.949 -3.197 1.00 86.06 177 LYS A N 1
ATOM 1403 C CA . LYS A 1 177 ? 16.663 18.463 -3.072 1.00 86.06 177 LYS A CA 1
ATOM 1404 C C . LYS A 1 177 ? 16.854 17.050 -3.631 1.00 86.06 177 LYS A C 1
ATOM 1406 O O . LYS A 1 177 ? 17.911 16.782 -4.194 1.00 86.06 177 LYS A O 1
ATOM 1411 N N . ILE A 1 178 ? 15.872 16.149 -3.493 1.00 84.00 178 ILE A N 1
ATOM 1412 C CA . ILE A 1 178 ? 15.912 14.822 -4.139 1.00 84.00 178 ILE A CA 1
ATOM 1413 C C . ILE A 1 178 ? 15.917 14.983 -5.658 1.00 84.00 178 ILE A C 1
ATOM 1415 O O . ILE A 1 178 ? 16.784 14.403 -6.299 1.00 84.00 178 ILE A O 1
ATOM 1419 N N . VAL A 1 179 ? 15.000 15.782 -6.219 1.00 83.12 179 VAL A N 1
ATOM 1420 C CA . VAL A 1 179 ? 14.915 16.004 -7.674 1.00 83.12 179 VAL A CA 1
ATOM 1421 C C . VAL A 1 179 ? 16.247 16.538 -8.201 1.00 83.12 179 VAL A C 1
ATOM 1423 O O . VAL A 1 179 ? 16.861 15.899 -9.052 1.00 83.12 179 VAL A O 1
ATOM 1426 N N . GLN A 1 180 ? 16.755 17.620 -7.601 1.00 85.56 180 GLN A N 1
ATOM 1427 C CA . GLN A 1 180 ? 18.052 18.224 -7.930 1.00 85.56 180 GLN A CA 1
ATOM 1428 C C . GLN A 1 180 ? 19.218 17.225 -7.838 1.00 85.56 180 GLN A C 1
ATOM 1430 O O . GLN A 1 180 ? 20.043 17.178 -8.741 1.00 85.56 180 GLN A O 1
ATOM 1435 N N . SER A 1 181 ? 19.274 16.401 -6.785 1.00 84.38 181 SER A N 1
ATOM 1436 C CA . SER A 1 181 ? 20.355 15.415 -6.594 1.00 84.38 181 SER A CA 1
ATOM 1437 C C . SER A 1 181 ? 20.218 14.160 -7.463 1.00 84.38 181 SER A C 1
ATOM 1439 O O . SER A 1 181 ? 21.138 13.351 -7.508 1.00 84.38 181 SER A O 1
ATOM 1441 N N . SER A 1 182 ? 19.054 13.947 -8.080 1.00 7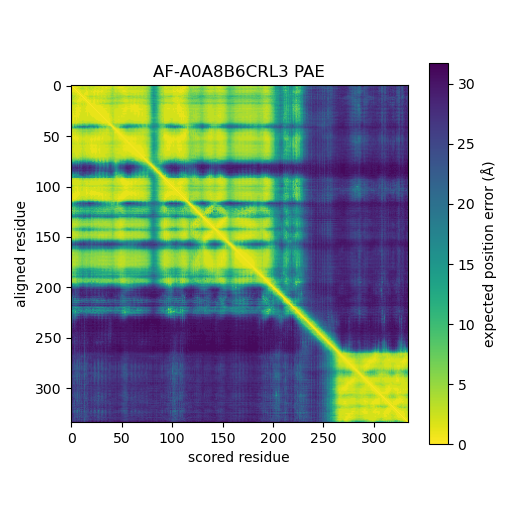8.06 182 SER A N 1
ATOM 1442 C CA . SER A 1 182 ? 18.771 12.772 -8.911 1.00 78.06 182 SER A CA 1
ATOM 1443 C C . SER A 1 182 ? 19.009 13.002 -10.401 1.00 78.06 182 SER A C 1
ATOM 1445 O O . SER A 1 182 ? 18.943 12.042 -11.159 1.00 78.06 182 SER A O 1
ATOM 1447 N N . GLU A 1 183 ? 19.219 14.258 -10.814 1.00 79.81 183 GLU A N 1
ATOM 1448 C CA . GLU A 1 183 ? 19.317 14.699 -12.218 1.00 79.81 183 GLU A CA 1
ATOM 1449 C C . GLU A 1 183 ? 18.069 14.380 -13.077 1.00 79.81 183 GLU A C 1
ATOM 1451 O O . GLU A 1 183 ? 18.055 14.585 -14.290 1.00 79.81 183 GLU A O 1
ATOM 1456 N N . VAL A 1 184 ? 16.972 13.939 -12.448 1.00 73.69 184 VAL A N 1
ATOM 1457 C CA . VAL A 1 184 ? 15.693 13.640 -13.104 1.00 73.69 184 VAL A CA 1
ATOM 1458 C C . VAL A 1 184 ? 14.872 14.919 -13.282 1.00 73.69 184 VAL A C 1
ATOM 1460 O O . VAL A 1 184 ? 14.706 15.709 -12.354 1.00 73.69 184 VAL A O 1
ATOM 1463 N N . GLU A 1 185 ? 14.302 15.112 -14.473 1.00 70.31 185 GLU A N 1
ATOM 1464 C CA . GLU A 1 185 ? 13.430 16.254 -14.753 1.00 70.31 185 GLU A CA 1
ATOM 1465 C C . GLU A 1 185 ? 12.145 16.271 -13.902 1.00 70.31 185 GLU A C 1
ATOM 1467 O O . GLU A 1 185 ? 11.528 15.245 -13.618 1.00 70.31 185 GLU A O 1
ATOM 1472 N N . TRP A 1 186 ? 11.642 17.472 -13.593 1.00 68.06 186 TRP A N 1
ATOM 1473 C CA . TRP A 1 186 ? 10.384 17.641 -12.852 1.00 68.06 186 TRP A CA 1
ATOM 1474 C C . TRP A 1 186 ? 9.162 17.006 -13.541 1.00 68.06 186 TRP A C 1
ATOM 1476 O O . TRP A 1 186 ? 8.216 16.598 -12.868 1.00 68.06 186 TRP A O 1
ATOM 1486 N N . LYS A 1 187 ? 9.181 16.884 -14.876 1.00 64.69 187 LYS A N 1
ATOM 1487 C CA . LYS A 1 187 ? 8.092 16.279 -15.664 1.00 64.69 187 LYS A CA 1
ATOM 1488 C C . LYS A 1 187 ? 8.004 14.751 -15.533 1.00 64.69 187 LYS A C 1
ATOM 1490 O O . LYS A 1 187 ? 6.947 14.188 -15.797 1.00 64.69 187 LYS A O 1
ATOM 1495 N N . SER A 1 188 ? 9.080 14.080 -15.116 1.00 63.06 188 SER A N 1
ATOM 1496 C CA . SER A 1 188 ? 9.145 12.621 -14.919 1.00 63.06 188 SER A CA 1
ATOM 1497 C C . SER A 1 188 ? 8.906 12.194 -13.461 1.00 63.06 188 SER A C 1
ATOM 1499 O O . SER A 1 188 ? 9.138 11.039 -13.098 1.00 63.06 188 SER A O 1
ATOM 1501 N N . LEU A 1 189 ? 8.422 13.102 -12.607 1.00 63.31 189 LEU A N 1
ATOM 1502 C CA . LEU A 1 189 ? 8.259 12.841 -11.179 1.00 63.31 189 LEU A CA 1
ATOM 1503 C C . LEU A 1 189 ? 7.040 11.970 -10.827 1.00 63.31 189 LEU A C 1
ATOM 1505 O O . LEU A 1 189 ? 5.942 12.185 -11.342 1.00 63.31 189 LEU A O 1
ATOM 1509 N N . PRO A 1 190 ? 7.174 11.047 -9.856 1.00 58.00 190 PRO A N 1
ATOM 1510 C CA . PRO A 1 190 ? 6.069 10.211 -9.404 1.00 58.00 190 PRO A CA 1
ATOM 1511 C C . PRO A 1 190 ? 5.287 10.893 -8.260 1.00 58.00 190 PRO A C 1
ATOM 1513 O O . PRO A 1 190 ? 5.678 10.814 -7.095 1.00 58.00 190 PRO A O 1
ATOM 1516 N N . ALA A 1 191 ? 4.130 11.504 -8.538 1.00 57.94 191 ALA A N 1
ATOM 1517 C CA . ALA A 1 191 ? 3.369 12.255 -7.523 1.00 57.94 191 ALA A CA 1
ATOM 1518 C C . ALA A 1 191 ? 2.704 11.430 -6.393 1.00 57.94 191 ALA A C 1
ATOM 1520 O O . ALA A 1 191 ? 2.590 10.215 -6.404 1.00 57.94 191 ALA A O 1
ATOM 1521 N N . LEU A 1 192 ? 2.267 12.080 -5.328 1.00 68.88 192 LEU A N 1
ATOM 1522 C CA . LEU A 1 192 ? 2.569 11.535 -4.005 1.00 68.88 192 LEU A CA 1
ATOM 1523 C C . LEU A 1 192 ? 1.404 10.753 -3.361 1.00 68.88 192 LEU A C 1
ATOM 1525 O O . LEU A 1 192 ? 0.301 11.264 -3.181 1.00 68.88 192 LEU A O 1
ATOM 1529 N N . SER A 1 193 ? 1.675 9.525 -2.905 1.00 70.06 193 SER A N 1
ATOM 1530 C CA . SER A 1 193 ? 0.880 8.824 -1.887 1.00 70.06 193 SER A CA 1
ATOM 1531 C C . SER A 1 193 ? 1.122 9.506 -0.538 1.00 70.06 193 SER A C 1
ATOM 1533 O O . SER A 1 193 ? 2.107 9.223 0.144 1.00 70.06 193 SER A O 1
ATOM 1535 N N . ILE A 1 194 ? 0.244 10.431 -0.165 1.00 70.94 194 ILE A N 1
ATOM 1536 C CA . ILE A 1 194 ? 0.350 11.204 1.076 1.00 70.94 194 ILE A CA 1
ATOM 1537 C C . ILE A 1 194 ? -0.318 10.450 2.238 1.00 70.94 194 ILE A C 1
ATOM 1539 O O . ILE A 1 194 ? -1.493 10.097 2.162 1.00 70.94 194 ILE A O 1
ATOM 1543 N N . PHE A 1 195 ? 0.414 10.231 3.331 1.00 71.31 195 PHE A N 1
ATOM 1544 C CA . PHE A 1 195 ? -0.079 9.626 4.570 1.00 71.31 195 PHE A CA 1
ATOM 1545 C C . PHE A 1 195 ? 0.040 10.606 5.740 1.00 71.31 195 PHE A C 1
ATOM 1547 O O . PHE A 1 195 ? 1.113 11.134 6.038 1.00 71.31 195 PHE A O 1
ATOM 1554 N N . TYR A 1 196 ? -1.080 10.818 6.427 1.00 64.56 196 TYR A N 1
ATOM 1555 C CA . TYR A 1 196 ? -1.213 11.757 7.535 1.00 64.56 196 TYR A CA 1
ATOM 1556 C C . TYR A 1 196 ? -2.183 11.219 8.592 1.00 64.56 196 TYR A C 1
ATOM 1558 O O . TYR A 1 196 ? -3.055 10.393 8.300 1.00 64.56 196 TYR A O 1
ATOM 1566 N N . SER A 1 197 ? -2.017 11.680 9.832 1.00 57.66 197 SER A N 1
ATOM 1567 C CA . SER A 1 197 ? -2.922 11.357 10.937 1.00 57.66 197 SER A CA 1
ATOM 1568 C C . SER A 1 197 ? -4.150 12.271 10.894 1.00 57.66 197 SER A C 1
ATOM 1570 O O . SER A 1 197 ? -4.026 13.471 10.648 1.00 57.66 197 SER A O 1
ATOM 1572 N N . MET A 1 198 ? -5.348 11.729 11.143 1.00 46.78 198 MET A N 1
ATOM 1573 C CA . MET A 1 198 ? -6.596 12.509 11.039 1.00 46.78 198 MET A CA 1
ATOM 1574 C C . MET A 1 198 ? -6.670 13.680 12.025 1.00 46.78 198 MET A C 1
ATOM 1576 O O . MET A 1 198 ? -7.360 14.656 11.767 1.00 46.78 198 MET A O 1
ATOM 1580 N N . SER A 1 199 ? -5.933 13.626 13.134 1.00 47.91 199 SER A N 1
ATOM 1581 C CA . SER A 1 199 ? -5.842 14.740 14.084 1.00 47.91 199 SER A CA 1
ATOM 1582 C C . SER A 1 199 ? -5.024 15.943 13.573 1.00 47.91 199 SER A C 1
ATOM 1584 O O . SER A 1 199 ? -5.000 16.969 14.252 1.00 47.91 199 SER A O 1
ATOM 1586 N N . VAL A 1 200 ? -4.370 15.829 12.405 1.00 47.59 200 VAL A N 1
ATOM 1587 C CA . VAL A 1 200 ? -3.547 16.884 11.776 1.00 47.59 200 VAL A CA 1
ATOM 1588 C C . VAL A 1 200 ? -4.334 17.713 10.751 1.00 47.59 200 VAL A C 1
ATOM 1590 O O . VAL A 1 200 ? -4.075 18.905 10.628 1.00 47.59 200 VAL A O 1
ATOM 1593 N N . MET A 1 201 ? -5.273 17.111 10.005 1.00 42.62 201 MET A N 1
ATOM 1594 C CA . MET A 1 201 ? -5.975 17.786 8.900 1.00 42.62 201 MET A CA 1
ATOM 1595 C C . MET A 1 201 ? -7.505 17.664 8.997 1.00 42.62 201 MET A C 1
ATOM 1597 O O . MET A 1 201 ? -8.009 16.538 9.046 1.00 42.62 201 MET A O 1
ATOM 1601 N N . PRO A 1 202 ? -8.266 18.774 8.905 1.00 38.44 202 PRO A N 1
ATOM 1602 C CA . PRO A 1 202 ? -9.670 18.706 8.511 1.00 38.44 202 PRO A CA 1
ATOM 1603 C C . PRO A 1 202 ? -9.786 18.238 7.043 1.00 38.44 202 PRO A C 1
ATOM 1605 O O . PRO A 1 202 ? -8.882 18.480 6.242 1.00 38.44 202 PRO A O 1
ATOM 1608 N N . PRO A 1 203 ? -10.880 17.565 6.647 1.00 37.06 203 PRO A N 1
ATOM 1609 C CA . PRO A 1 203 ? -10.992 16.954 5.324 1.00 37.06 203 PRO A CA 1
ATOM 1610 C C . PRO A 1 203 ? -11.359 17.981 4.237 1.00 37.06 203 PRO A C 1
ATOM 1612 O O . PRO A 1 203 ? -12.524 18.087 3.864 1.00 37.06 203 PRO A O 1
ATOM 1615 N N . LYS A 1 204 ? -10.372 18.718 3.709 1.00 40.97 204 LYS A N 1
ATOM 1616 C CA . LYS A 1 204 ? -10.467 19.521 2.471 1.00 40.97 204 LYS A CA 1
ATOM 1617 C C . LYS A 1 204 ? -9.068 19.775 1.880 1.00 40.97 204 LYS A C 1
ATOM 1619 O O . LYS A 1 204 ? -8.109 19.893 2.630 1.00 40.97 204 LYS A O 1
ATOM 1624 N N . LEU A 1 205 ? -9.016 19.904 0.547 1.00 39.66 205 LEU A N 1
ATOM 1625 C CA . LEU A 1 205 ? -7.831 19.986 -0.334 1.00 39.66 205 LEU A CA 1
ATOM 1626 C C . LEU A 1 205 ? -6.968 18.708 -0.427 1.00 39.66 205 LEU A C 1
ATOM 1628 O O . LEU A 1 205 ? -6.465 18.214 0.570 1.00 39.66 205 LEU A O 1
ATOM 1632 N N . TYR A 1 206 ? -6.837 18.169 -1.647 1.00 35.88 206 TYR A N 1
ATOM 1633 C CA . TYR A 1 206 ? -5.603 18.042 -2.456 1.00 35.88 206 TYR A CA 1
ATOM 1634 C C . TYR A 1 206 ? -5.937 17.249 -3.743 1.00 35.88 206 TYR A C 1
ATOM 1636 O O . TYR A 1 206 ? -6.580 16.204 -3.667 1.00 35.88 206 TYR A O 1
ATOM 1644 N N . HIS A 1 207 ? -5.490 17.722 -4.913 1.00 28.66 207 HIS A N 1
ATOM 1645 C CA . HIS A 1 207 ? -5.597 17.029 -6.211 1.00 28.66 207 HIS A CA 1
ATOM 1646 C C . HIS A 1 207 ? -4.197 16.932 -6.854 1.00 28.66 207 HIS A C 1
ATOM 1648 O O . HIS A 1 207 ? -3.433 17.891 -6.764 1.00 28.66 207 HIS A O 1
ATOM 1654 N N . GLY A 1 208 ? -3.850 15.798 -7.482 1.00 25.55 208 GLY A N 1
ATOM 1655 C CA . GLY A 1 208 ? -2.565 15.594 -8.181 1.00 25.55 208 GLY A CA 1
ATOM 1656 C C . GLY A 1 208 ? -2.284 14.125 -8.562 1.00 25.55 208 GLY A C 1
ATOM 1657 O O . GLY A 1 208 ? -2.704 13.212 -7.853 1.00 25.55 208 GLY A O 1
ATOM 1658 N N . CYS A 1 209 ? -1.583 13.876 -9.677 1.00 24.72 209 CYS A N 1
ATOM 1659 C CA . CYS A 1 209 ? -1.553 12.568 -10.369 1.00 24.72 209 CYS A CA 1
ATOM 1660 C C . CYS A 1 209 ? -0.240 11.758 -10.158 1.00 24.72 209 CYS A C 1
ATOM 1662 O O . CYS A 1 209 ? 0.822 12.251 -10.506 1.00 24.72 209 CYS A O 1
ATOM 1664 N N . GLY A 1 210 ? -0.340 10.526 -9.598 1.00 31.16 210 GLY A N 1
ATOM 1665 C CA . GLY A 1 210 ? 0.652 9.757 -8.775 1.00 31.16 210 GLY A CA 1
ATOM 1666 C C . GLY A 1 210 ? 2.079 9.382 -9.296 1.00 31.16 210 GLY A C 1
ATOM 1667 O O . GLY A 1 210 ? 2.447 9.745 -10.400 1.00 31.16 210 GLY A O 1
ATOM 1668 N N . ARG A 1 211 ? 2.953 8.602 -8.597 1.00 40.41 211 ARG A N 1
ATOM 1669 C CA . ARG A 1 211 ? 2.715 7.582 -7.526 1.00 40.41 211 ARG A CA 1
ATOM 1670 C C . ARG A 1 211 ? 3.668 7.485 -6.255 1.00 40.41 211 ARG A C 1
ATOM 1672 O O . ARG A 1 211 ? 3.536 6.469 -5.571 1.00 40.41 211 ARG A O 1
ATOM 1679 N N . GLY A 1 212 ? 4.568 8.434 -5.895 1.00 35.22 212 GLY A N 1
ATOM 1680 C CA . GLY A 1 212 ? 5.566 8.428 -4.768 1.00 35.22 212 GLY A CA 1
ATOM 1681 C C . GLY A 1 212 ? 5.025 8.350 -3.314 1.00 35.22 212 GLY A C 1
ATOM 1682 O O . GLY A 1 212 ? 3.878 7.957 -3.135 1.00 35.22 212 GLY A O 1
ATOM 1683 N N . VAL A 1 213 ? 5.791 8.687 -2.251 1.00 39.53 213 VAL A N 1
ATOM 1684 C CA . VAL A 1 213 ? 5.316 8.594 -0.833 1.00 39.53 213 VAL A CA 1
ATOM 1685 C C . VAL A 1 213 ? 5.739 9.766 0.068 1.00 39.53 213 VAL A C 1
ATOM 1687 O O . VAL A 1 213 ? 6.929 10.014 0.259 1.00 39.53 213 VAL A O 1
ATOM 1690 N N . PHE A 1 214 ? 4.758 10.395 0.727 1.00 38.88 214 PHE A N 1
ATOM 1691 C CA . PHE A 1 214 ? 4.957 11.344 1.831 1.00 38.88 214 PHE A CA 1
ATOM 1692 C C . PHE A 1 214 ? 4.349 10.792 3.128 1.00 38.88 214 PHE A C 1
ATOM 1694 O O . PHE A 1 214 ? 3.194 10.369 3.125 1.00 38.88 214 PHE A O 1
ATOM 1701 N N . GLY A 1 215 ? 5.092 10.805 4.238 1.00 40.09 215 GLY A N 1
ATOM 1702 C CA . GLY A 1 215 ? 4.599 10.355 5.544 1.00 40.09 215 GLY A CA 1
ATOM 1703 C C . GLY A 1 215 ? 4.882 11.342 6.676 1.00 40.09 215 GLY A C 1
ATOM 1704 O O . GLY A 1 215 ? 6.042 11.606 6.993 1.00 40.09 215 GLY A O 1
ATOM 1705 N N . LEU A 1 216 ? 3.830 11.829 7.338 1.00 41.00 216 LEU A N 1
ATOM 1706 C CA . LEU A 1 216 ? 3.945 12.505 8.636 1.00 41.00 216 LEU A CA 1
ATOM 1707 C C . LEU A 1 216 ? 4.094 11.438 9.726 1.00 41.00 216 LEU A C 1
ATOM 1709 O O . LEU A 1 216 ? 3.161 10.685 10.004 1.00 41.00 216 LEU A O 1
ATOM 1713 N N . LYS A 1 217 ? 5.305 11.303 10.272 1.00 38.44 217 LYS A N 1
ATOM 1714 C CA . LYS A 1 217 ? 5.781 10.030 10.852 1.00 38.44 217 LYS A CA 1
ATOM 1715 C C . LYS A 1 217 ? 5.836 10.007 12.391 1.00 38.44 217 LYS A C 1
ATOM 1717 O O . LYS A 1 217 ? 6.291 9.044 13.012 1.00 38.44 217 LYS A O 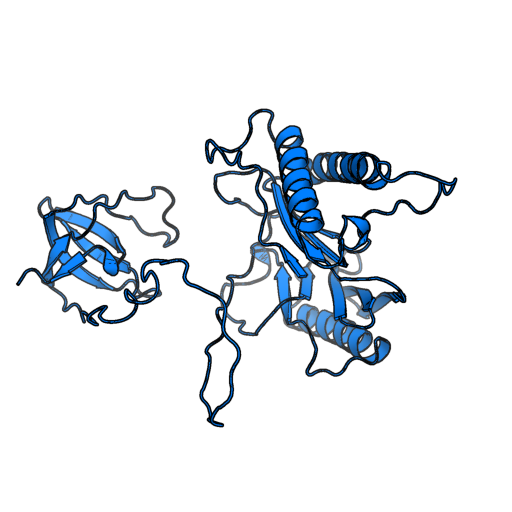1
ATOM 1722 N N . GLN A 1 218 ? 5.152 10.964 13.004 1.00 35.09 218 GLN A N 1
ATOM 1723 C CA . GLN A 1 218 ? 4.448 10.742 14.263 1.00 35.09 218 GLN A CA 1
ATOM 1724 C C . GLN A 1 218 ? 2.954 11.022 14.035 1.00 35.09 218 GLN A C 1
ATOM 1726 O O . GLN A 1 218 ? 2.609 11.973 13.343 1.00 35.09 218 GLN A O 1
ATOM 1731 N N . TRP A 1 219 ? 2.074 10.193 14.597 1.00 38.72 219 TRP A N 1
ATOM 1732 C CA . TRP A 1 219 ? 1.284 10.466 15.811 1.00 38.72 219 TRP A CA 1
ATOM 1733 C C . TRP A 1 219 ? 0.695 9.118 16.280 1.00 38.72 219 TRP A C 1
ATOM 1735 O O . TRP A 1 219 ? 0.727 8.114 15.569 1.00 38.72 219 TRP A O 1
ATOM 1745 N N . ASP A 1 220 ? 0.186 9.087 17.500 1.00 38.34 220 ASP A N 1
ATOM 1746 C CA . ASP A 1 220 ? -0.390 7.968 18.265 1.00 38.34 220 ASP A CA 1
ATOM 1747 C C . ASP A 1 220 ? -1.646 7.295 17.656 1.00 38.34 220 ASP A C 1
ATOM 1749 O O . ASP A 1 220 ? -2.237 6.411 18.274 1.00 38.34 220 ASP A O 1
ATOM 1753 N N . LYS A 1 221 ? -2.053 7.660 16.430 1.00 40.09 221 LYS A N 1
ATOM 1754 C CA . LYS A 1 221 ? -3.331 7.259 15.808 1.00 40.09 221 LYS A CA 1
ATOM 1755 C C . LYS A 1 221 ? -3.158 6.740 14.372 1.00 40.09 221 LYS A C 1
ATOM 1757 O O . LYS A 1 221 ? -2.248 7.202 13.681 1.00 40.09 221 LYS A O 1
ATOM 1762 N N . PRO A 1 222 ? -4.030 5.828 13.890 1.00 41.28 222 PRO A N 1
ATOM 1763 C CA . PRO A 1 222 ? -3.977 5.316 12.520 1.00 41.28 222 PRO A CA 1
ATOM 1764 C C . PRO A 1 222 ? -4.063 6.409 11.443 1.00 41.28 222 PRO A C 1
ATOM 1766 O O . PRO A 1 222 ? -4.768 7.410 11.584 1.00 41.28 222 PRO A O 1
ATOM 1769 N N . LEU A 1 223 ? -3.355 6.172 10.343 1.00 45.81 223 LEU A N 1
ATOM 1770 C CA . LEU A 1 223 ? -3.285 7.003 9.144 1.00 45.81 223 LEU A CA 1
ATOM 1771 C C . LEU A 1 223 ? -4.394 6.596 8.153 1.00 45.81 223 LEU A C 1
ATOM 1773 O O . LEU A 1 223 ? -4.903 5.473 8.193 1.00 45.81 223 LEU A O 1
ATOM 1777 N N . ARG A 1 224 ? -4.760 7.487 7.221 1.00 44.91 224 ARG A N 1
ATOM 1778 C CA . ARG A 1 224 ? -5.693 7.169 6.120 1.00 44.91 224 ARG A CA 1
ATOM 1779 C C . ARG A 1 224 ? -4.958 7.097 4.778 1.00 44.91 224 ARG A C 1
ATOM 1781 O O . ARG A 1 224 ? -3.996 7.822 4.545 1.00 44.91 224 ARG A O 1
ATOM 1788 N N . ARG A 1 225 ? -5.423 6.216 3.888 1.00 45.88 225 ARG A N 1
ATOM 1789 C CA . ARG A 1 225 ? -4.946 6.083 2.501 1.00 45.88 225 ARG A CA 1
ATOM 1790 C C . ARG A 1 225 ? -5.671 7.094 1.586 1.00 45.88 225 ARG A C 1
ATOM 1792 O O . ARG A 1 225 ? -6.897 7.181 1.692 1.00 45.88 225 ARG A O 1
ATOM 1799 N N . PRO A 1 226 ? -4.976 7.797 0.669 1.00 39.81 226 PRO A N 1
ATOM 1800 C CA . PRO A 1 226 ? -5.620 8.588 -0.383 1.00 39.81 226 PRO A CA 1
ATOM 1801 C C . PRO A 1 226 ? -6.507 7.730 -1.293 1.00 39.81 226 PRO A C 1
ATOM 1803 O O . PRO A 1 226 ? -6.190 6.567 -1.559 1.00 39.81 226 PRO A O 1
ATOM 1806 N N . ARG A 1 227 ? -7.600 8.300 -1.812 1.00 37.22 227 ARG A N 1
ATOM 1807 C CA . ARG A 1 227 ? -8.363 7.657 -2.895 1.00 37.22 227 ARG A CA 1
ATOM 1808 C C . ARG A 1 227 ? -7.488 7.584 -4.153 1.00 37.22 227 ARG A C 1
ATOM 1810 O O . ARG A 1 227 ? -6.664 8.464 -4.384 1.00 37.22 227 ARG A O 1
ATOM 1817 N N . VAL A 1 228 ? -7.655 6.530 -4.950 1.00 36.06 228 VAL A N 1
ATOM 1818 C CA . VAL A 1 228 ? -7.019 6.453 -6.273 1.00 36.06 228 VAL A CA 1
ATOM 1819 C C . VAL A 1 228 ? -7.731 7.453 -7.177 1.00 36.06 228 VAL A C 1
ATOM 1821 O O . VAL A 1 228 ? -8.941 7.345 -7.357 1.00 36.06 228 VAL A O 1
ATOM 1824 N N . LEU A 1 229 ? -6.990 8.423 -7.710 1.00 31.75 229 LEU A N 1
ATOM 1825 C CA . LEU A 1 229 ? -7.476 9.308 -8.764 1.00 31.75 229 LEU A CA 1
ATOM 1826 C C . LEU A 1 229 ? -7.354 8.573 -10.103 1.00 31.75 229 LEU A C 1
ATOM 1828 O O . LEU A 1 229 ? -6.287 8.044 -10.426 1.00 31.75 229 LEU A O 1
ATOM 1832 N N . ILE A 1 230 ? -8.457 8.518 -10.844 1.00 29.20 230 ILE A N 1
ATOM 1833 C CA . ILE A 1 230 ? -8.493 8.071 -12.238 1.00 29.20 230 ILE A CA 1
ATOM 1834 C C . ILE A 1 230 ? -8.110 9.297 -13.083 1.00 29.20 230 ILE A C 1
ATOM 1836 O O . ILE A 1 230 ? -8.683 10.357 -12.835 1.00 29.20 230 ILE A O 1
ATOM 1840 N N . PRO A 1 231 ? -7.137 9.218 -14.009 1.00 29.69 231 PRO A N 1
ATOM 1841 C CA . PRO A 1 231 ? -6.805 10.354 -14.864 1.00 29.69 231 PRO A CA 1
ATOM 1842 C C . PRO A 1 231 ? -7.897 10.592 -15.911 1.00 29.69 231 PRO A C 1
ATOM 1844 O O . PRO A 1 231 ? -8.231 9.676 -16.665 1.00 29.69 231 PRO A O 1
ATOM 1847 N N . ASP A 1 232 ? -8.3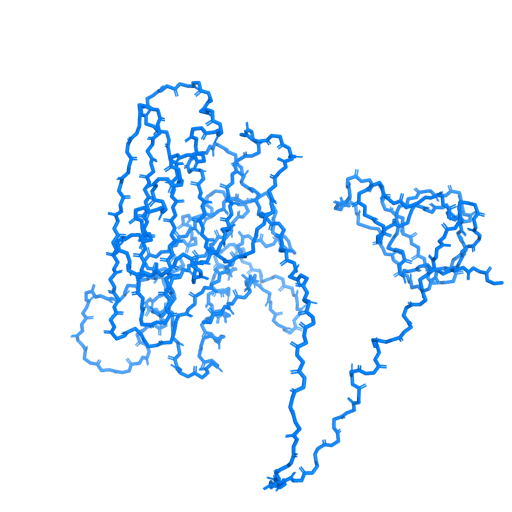90 11.825 -16.004 1.00 28.02 232 ASP A N 1
ATOM 1848 C CA . ASP A 1 232 ? -9.139 12.279 -17.177 1.00 28.02 232 ASP A CA 1
ATOM 1849 C C . ASP A 1 232 ? -8.223 12.219 -18.408 1.00 28.02 232 ASP A C 1
ATOM 1851 O O . ASP A 1 232 ? -7.074 12.664 -18.366 1.00 28.02 232 ASP A O 1
ATOM 1855 N N . THR A 1 233 ? -8.713 11.636 -19.503 1.00 29.00 233 THR A N 1
ATOM 1856 C CA . THR A 1 233 ? -7.931 11.447 -20.735 1.00 29.00 233 THR A CA 1
ATOM 1857 C C . THR A 1 233 ? -8.488 12.354 -21.829 1.00 29.00 233 THR A C 1
ATOM 1859 O O . THR A 1 233 ? -9.628 12.173 -22.252 1.00 29.00 233 THR A O 1
ATOM 1862 N N . GLN A 1 234 ? -7.698 13.323 -22.299 1.00 28.50 234 GLN A N 1
ATOM 1863 C CA . GLN A 1 234 ? -8.065 14.196 -23.420 1.00 28.50 234 GLN A CA 1
ATOM 1864 C C . GLN A 1 234 ? -7.382 13.752 -24.729 1.00 28.50 234 GLN A C 1
ATOM 1866 O O . GLN A 1 234 ? -6.171 13.568 -24.760 1.00 28.50 234 GLN A O 1
ATOM 1871 N N . GLN A 1 235 ? -8.211 13.565 -25.767 1.00 27.48 235 GLN A N 1
ATOM 1872 C CA . GLN A 1 235 ? -8.029 13.888 -27.204 1.00 27.48 235 GLN A CA 1
ATOM 1873 C C . GLN A 1 235 ? -6.583 13.902 -27.765 1.00 27.48 235 GLN A C 1
ATOM 1875 O O . GLN A 1 235 ? -5.787 14.755 -27.399 1.00 27.48 235 GLN A O 1
ATOM 1880 N N . GLY A 1 236 ? -6.209 12.980 -28.665 1.00 25.95 236 GLY A N 1
ATOM 1881 C CA . GLY A 1 236 ? -6.220 13.186 -30.138 1.00 25.95 236 GLY A CA 1
ATOM 1882 C C . GLY A 1 236 ? -4.765 13.168 -30.677 1.00 25.95 236 GLY A C 1
ATOM 1883 O O . GLY A 1 236 ? -3.861 13.443 -29.900 1.00 25.95 236 GLY A O 1
ATOM 1884 N N . GLU A 1 237 ? -4.395 12.805 -31.916 1.00 26.09 237 GLU A N 1
ATOM 1885 C CA . GLU A 1 237 ? -5.126 12.437 -33.144 1.00 26.09 237 GLU A CA 1
ATOM 1886 C C . GLU A 1 237 ? -4.329 11.434 -34.039 1.00 26.09 237 GLU A C 1
ATOM 1888 O O . GLU A 1 237 ? -3.135 11.220 -33.858 1.00 26.09 237 GLU A O 1
ATOM 1893 N N . ASN A 1 238 ? -5.028 10.852 -35.027 1.00 27.34 238 ASN A N 1
ATOM 1894 C CA . ASN A 1 238 ? -4.613 10.220 -36.306 1.00 27.34 238 ASN A CA 1
ATOM 1895 C C . ASN A 1 238 ? -3.124 10.121 -36.748 1.00 27.34 238 ASN A C 1
ATOM 1897 O O . ASN A 1 238 ? -2.513 11.154 -36.984 1.00 27.34 238 ASN A O 1
ATOM 1901 N N . ILE A 1 239 ? -2.689 8.915 -37.185 1.00 26.33 239 ILE A N 1
ATOM 1902 C CA . ILE A 1 239 ? -2.094 8.613 -38.529 1.00 26.33 239 ILE A CA 1
ATOM 1903 C C . ILE A 1 239 ? -2.535 7.185 -38.973 1.00 26.33 239 ILE A C 1
ATOM 1905 O O . ILE A 1 239 ? -2.881 6.352 -38.137 1.00 26.33 239 ILE A O 1
ATOM 1909 N N . LYS A 1 240 ? -2.597 6.918 -40.291 1.00 26.66 240 LYS A N 1
ATOM 1910 C CA . LYS A 1 240 ? -3.193 5.728 -40.949 1.00 26.66 240 LYS A CA 1
ATOM 1911 C C . LYS A 1 240 ? -2.207 4.553 -41.197 1.00 26.66 240 LYS A C 1
ATOM 1913 O O . LYS A 1 240 ? -1.003 4.757 -41.285 1.00 26.66 240 LYS A O 1
ATOM 1918 N N . SER A 1 241 ? -2.771 3.344 -41.352 1.00 26.83 241 SER A N 1
ATOM 1919 C CA . SER A 1 241 ? -2.167 2.052 -41.804 1.00 26.83 241 SER A CA 1
ATOM 1920 C C . SER A 1 241 ? -1.871 2.029 -43.333 1.00 26.83 241 SER A C 1
ATOM 1922 O O . SER A 1 241 ? -2.221 3.037 -43.957 1.00 26.83 241 SER A O 1
ATOM 1924 N N . PRO A 1 242 ? -1.351 0.948 -43.993 1.00 40.16 242 PRO A N 1
ATOM 1925 C CA . PRO A 1 242 ? -1.064 -0.454 -43.573 1.00 40.16 242 PRO A CA 1
ATOM 1926 C C . PRO A 1 242 ? 0.413 -0.910 -43.875 1.00 40.16 242 PRO A C 1
ATOM 1928 O O . PRO A 1 242 ? 1.217 -0.073 -44.265 1.00 40.16 242 PRO A O 1
ATOM 1931 N N . ASP A 1 243 ? 0.932 -2.129 -43.610 1.00 25.39 243 ASP A N 1
ATOM 1932 C CA . ASP A 1 243 ? 0.467 -3.449 -44.086 1.00 25.39 243 ASP A CA 1
ATOM 1933 C C . ASP A 1 243 ? 0.977 -4.710 -43.335 1.00 25.39 243 ASP A C 1
ATOM 1935 O O . ASP A 1 243 ? 2.061 -4.750 -42.761 1.00 25.39 243 ASP A O 1
ATOM 1939 N N . ALA A 1 244 ? 0.132 -5.748 -43.421 1.00 26.27 244 ALA A N 1
ATOM 1940 C CA . ALA A 1 244 ? 0.311 -7.206 -43.287 1.00 26.27 244 ALA A CA 1
ATOM 1941 C C . ALA A 1 244 ? 1.502 -7.851 -42.520 1.00 26.27 244 ALA A C 1
ATOM 1943 O O . ALA A 1 244 ? 2.630 -7.883 -42.999 1.00 26.27 244 ALA A O 1
ATOM 1944 N N . LEU A 1 245 ? 1.172 -8.689 -41.519 1.00 26.84 245 LEU A N 1
ATOM 1945 C CA . LEU A 1 245 ? 1.135 -10.159 -41.708 1.00 26.84 245 LEU A CA 1
ATOM 1946 C C . LEU A 1 245 ? 0.228 -10.841 -40.653 1.00 26.84 245 LEU A C 1
ATOM 1948 O O . LEU A 1 245 ? 0.144 -10.391 -39.514 1.00 26.84 245 LEU A O 1
ATOM 1952 N N . LYS A 1 246 ? -0.491 -11.908 -41.037 1.00 27.00 246 LYS A N 1
ATOM 1953 C CA . LYS A 1 246 ? -1.525 -12.575 -40.209 1.00 27.00 246 LYS A CA 1
ATOM 1954 C C . LYS A 1 246 ? -1.031 -13.873 -39.547 1.00 27.00 246 LYS A C 1
ATOM 1956 O O . LYS A 1 246 ? -0.142 -14.547 -40.057 1.00 27.00 246 LYS A O 1
ATOM 1961 N N . SER A 1 247 ? -1.714 -14.291 -38.481 1.00 25.59 247 SER A N 1
ATOM 1962 C CA . SER A 1 247 ? -1.812 -15.691 -38.029 1.00 25.59 247 SER A CA 1
ATOM 1963 C C . SER A 1 247 ? -3.197 -15.941 -37.388 1.00 25.59 247 SER A C 1
ATOM 1965 O O . SER A 1 247 ? -3.871 -14.961 -37.064 1.00 25.59 247 SER A O 1
ATOM 1967 N N . PRO A 1 248 ? -3.691 -17.197 -37.334 1.00 26.39 248 PRO A N 1
ATOM 1968 C CA . PRO A 1 248 ? -5.131 -17.481 -37.417 1.00 26.39 248 PRO A CA 1
ATOM 1969 C C . PRO A 1 248 ? -5.930 -17.441 -36.100 1.00 26.39 248 PRO A C 1
ATOM 1971 O O . PRO A 1 248 ? -5.403 -17.271 -35.005 1.00 26.39 248 PRO A O 1
ATOM 1974 N N . GLU A 1 249 ? -7.249 -17.569 -36.264 1.00 25.09 249 GLU A N 1
ATOM 1975 C CA . GLU A 1 249 ? -8.303 -17.158 -35.333 1.00 25.09 249 GLU A CA 1
ATOM 1976 C C . GLU A 1 249 ? -8.413 -17.979 -34.036 1.00 25.09 249 GLU A C 1
ATOM 1978 O O . GLU A 1 249 ? -8.648 -19.187 -34.054 1.00 25.09 249 GLU A O 1
ATOM 1983 N N . ILE A 1 250 ? -8.436 -17.274 -32.901 1.00 27.00 250 ILE A N 1
ATOM 1984 C CA . ILE A 1 250 ? -9.177 -17.696 -31.706 1.00 27.00 250 ILE A CA 1
ATOM 1985 C C . ILE A 1 250 ? -10.400 -16.783 -31.609 1.00 27.00 250 ILE A C 1
ATOM 1987 O O . ILE A 1 250 ? -10.252 -15.572 -31.435 1.00 27.00 250 ILE A O 1
ATOM 1991 N N . LYS A 1 251 ? -11.612 -17.347 -31.691 1.00 27.48 251 LYS A N 1
ATOM 1992 C CA . LYS A 1 251 ? -12.860 -16.601 -31.457 1.00 27.48 251 LYS A CA 1
ATOM 1993 C C . LYS A 1 251 ? -13.011 -16.264 -29.972 1.00 27.48 251 LYS A C 1
ATOM 1995 O O . LYS A 1 251 ? -13.682 -16.970 -29.224 1.00 27.48 251 LYS A O 1
ATOM 2000 N N . CYS A 1 252 ? -12.378 -15.173 -29.553 1.00 26.30 252 CYS A N 1
ATOM 2001 C CA . CYS A 1 252 ? -12.677 -14.505 -28.294 1.00 26.30 252 CYS A CA 1
ATOM 2002 C C . CYS A 1 252 ? -13.972 -13.699 -28.479 1.00 26.30 252 CYS A C 1
ATOM 2004 O O . CYS A 1 252 ? -14.026 -12.830 -29.344 1.00 26.30 252 CYS A O 1
ATOM 2006 N N . GLY A 1 253 ? -15.023 -14.021 -27.722 1.00 27.81 253 GLY A N 1
ATOM 2007 C CA . GLY A 1 253 ? -16.298 -13.303 -27.803 1.00 27.81 253 GLY A CA 1
ATOM 2008 C C . GLY A 1 253 ? -16.190 -11.873 -27.266 1.00 27.81 253 GLY A C 1
ATOM 2009 O O . GLY A 1 253 ? -15.475 -11.632 -26.293 1.00 27.81 253 GLY A O 1
ATOM 2010 N N . ASP A 1 254 ? -16.917 -10.941 -27.885 1.00 27.88 254 ASP A N 1
ATOM 2011 C CA . ASP A 1 254 ? -16.880 -9.508 -27.573 1.00 27.88 254 ASP A CA 1
ATOM 2012 C C . ASP A 1 254 ? -17.295 -9.186 -26.128 1.00 27.88 254 ASP A C 1
ATOM 2014 O O . ASP A 1 254 ? -18.467 -8.984 -25.816 1.00 27.88 254 ASP A O 1
ATOM 2018 N N . TRP A 1 255 ? -16.309 -9.035 -25.245 1.00 27.89 255 TRP A N 1
ATOM 2019 C CA . TRP A 1 255 ? -16.480 -8.412 -23.927 1.00 27.89 255 TRP A CA 1
ATOM 2020 C C . TRP A 1 255 ? -16.324 -6.880 -23.973 1.00 27.89 255 TRP A C 1
ATOM 2022 O O . TRP A 1 255 ? -16.552 -6.208 -22.969 1.00 27.89 255 TRP A O 1
ATOM 2032 N N . ALA A 1 256 ? -15.964 -6.320 -25.135 1.00 28.81 256 ALA A N 1
ATOM 2033 C CA . ALA A 1 256 ? -15.746 -4.887 -25.348 1.00 28.81 256 ALA A CA 1
ATOM 2034 C C . ALA A 1 256 ? -17.015 -4.100 -25.749 1.00 28.81 256 ALA A C 1
ATOM 2036 O O . ALA A 1 256 ? -17.032 -2.879 -25.630 1.00 28.81 256 ALA A O 1
ATOM 2037 N N . ASN A 1 257 ? -18.096 -4.776 -26.162 1.00 27.75 257 ASN A N 1
ATOM 2038 C CA . ASN A 1 257 ? -19.324 -4.146 -26.678 1.00 27.75 257 ASN A CA 1
ATOM 2039 C C . ASN A 1 257 ? -20.438 -3.968 -25.620 1.00 27.75 257 ASN A C 1
ATOM 2041 O O . ASN A 1 257 ? -21.621 -3.995 -25.951 1.00 27.75 257 ASN A O 1
ATOM 2045 N N . TYR A 1 258 ? -20.079 -3.778 -24.344 1.00 28.70 258 TYR A N 1
ATOM 2046 C CA . TYR A 1 258 ? -21.030 -3.431 -23.268 1.00 28.70 258 TYR A CA 1
ATOM 2047 C C . TYR A 1 258 ? -20.699 -2.089 -22.589 1.00 28.70 258 TYR A C 1
ATOM 2049 O O . TYR A 1 258 ? -20.953 -1.886 -21.402 1.00 28.70 258 TYR A O 1
ATOM 2057 N N . ALA A 1 259 ? -20.106 -1.174 -23.357 1.00 29.94 259 ALA A N 1
ATOM 2058 C CA . ALA A 1 259 ? -19.746 0.179 -22.940 1.00 29.94 259 ALA A CA 1
ATOM 2059 C C . ALA A 1 259 ? -20.341 1.244 -23.879 1.00 29.94 259 ALA A C 1
ATOM 2061 O O . ALA A 1 259 ? -19.686 2.229 -24.199 1.00 29.94 259 ALA A O 1
ATOM 2062 N N . ASP A 1 260 ? -21.592 1.048 -24.298 1.00 33.03 260 ASP A N 1
ATOM 2063 C CA . ASP A 1 260 ? -22.432 2.136 -24.791 1.00 33.03 260 ASP A CA 1
ATOM 2064 C C . ASP A 1 260 ? -23.892 1.884 -24.376 1.00 33.03 260 ASP A C 1
ATOM 2066 O O . ASP A 1 260 ? -24.318 0.730 -24.279 1.00 33.03 260 ASP A O 1
ATOM 2070 N N . LYS A 1 261 ? -24.644 2.950 -24.080 1.00 29.39 261 LYS A N 1
ATOM 2071 C CA . LYS A 1 261 ? -25.942 2.934 -23.359 1.00 29.39 261 LYS A CA 1
ATOM 2072 C C . LYS A 1 261 ? -25.895 2.453 -21.897 1.00 29.39 261 LYS A C 1
ATOM 2074 O O . LYS A 1 261 ? -26.574 1.505 -21.494 1.00 29.39 261 LYS A O 1
ATOM 2079 N N . THR A 1 262 ? -25.236 3.226 -21.037 1.00 33.81 262 THR A N 1
ATOM 2080 C CA . THR A 1 262 ? -25.981 3.671 -19.850 1.00 33.81 262 THR A CA 1
ATOM 2081 C C . THR A 1 262 ? -26.739 4.920 -20.254 1.00 33.81 262 THR A C 1
ATOM 2083 O O . THR A 1 262 ? -26.116 5.964 -20.429 1.00 33.81 262 THR A O 1
ATOM 2086 N N . ASP A 1 263 ? -28.059 4.817 -20.416 1.00 38.22 263 ASP A N 1
ATOM 2087 C CA . ASP A 1 263 ? -28.904 6.005 -20.501 1.00 38.22 263 ASP A CA 1
ATOM 2088 C C . ASP A 1 263 ? -28.577 6.900 -19.294 1.00 38.22 263 ASP A C 1
ATOM 2090 O O . ASP A 1 263 ? -28.579 6.420 -18.153 1.00 38.22 263 ASP A O 1
ATOM 2094 N N . GLU A 1 264 ? -28.265 8.179 -19.518 1.00 44.06 264 GLU A N 1
ATOM 2095 C CA . GLU A 1 264 ? -28.132 9.152 -18.430 1.00 44.06 264 GLU A CA 1
ATOM 2096 C C . GLU A 1 264 ? -29.523 9.441 -17.867 1.00 44.06 264 GLU A C 1
ATOM 2098 O O . GLU A 1 264 ? -30.189 10.427 -18.195 1.00 44.06 264 GLU A O 1
ATOM 2103 N N . VAL A 1 265 ? -29.993 8.521 -17.026 1.00 55.81 265 VAL A N 1
ATOM 2104 C CA . VAL A 1 265 ? -31.271 8.628 -16.339 1.00 55.81 265 VAL A CA 1
ATOM 2105 C C . VAL A 1 265 ? -31.156 9.726 -15.282 1.00 55.81 265 VAL A C 1
ATOM 2107 O O . VAL A 1 265 ? -30.834 9.477 -14.118 1.00 55.81 265 VAL A O 1
ATOM 2110 N N . ASN A 1 266 ? -31.429 10.957 -15.709 1.00 74.31 266 ASN A N 1
ATOM 2111 C CA . ASN A 1 266 ? -31.660 12.100 -14.837 1.00 74.31 266 ASN A CA 1
ATOM 2112 C C . ASN A 1 266 ? -32.932 11.843 -14.018 1.00 74.31 266 ASN A C 1
ATOM 2114 O O . ASN A 1 266 ? -34.050 12.033 -14.498 1.00 74.31 266 ASN A O 1
ATOM 2118 N N . LEU A 1 267 ? -32.749 11.361 -12.788 1.00 83.88 267 LEU A N 1
ATOM 2119 C CA . LEU A 1 267 ? -33.837 11.028 -11.878 1.00 83.88 267 LEU A CA 1
ATOM 2120 C C . LEU A 1 267 ? -34.419 12.299 -11.259 1.00 83.88 267 LEU A C 1
ATOM 2122 O O . LEU A 1 267 ? -33.711 13.107 -10.655 1.00 83.88 267 LEU A O 1
ATOM 2126 N N . ILE A 1 268 ? -35.732 12.454 -11.394 1.00 87.75 268 ILE A N 1
ATOM 2127 C CA . ILE A 1 268 ? -36.485 13.606 -10.894 1.00 87.75 268 ILE A CA 1
ATOM 2128 C C . ILE A 1 268 ? -37.033 13.270 -9.494 1.00 87.75 268 ILE A C 1
ATOM 2130 O O . ILE A 1 268 ? -37.533 12.161 -9.291 1.00 87.75 268 ILE A O 1
ATOM 2134 N N . PRO A 1 269 ? -36.973 14.178 -8.499 1.00 89.75 269 PRO A N 1
ATOM 2135 C CA . PRO A 1 269 ? -37.589 13.957 -7.188 1.00 89.75 269 PRO A CA 1
ATOM 2136 C C . PRO A 1 269 ? -39.051 13.496 -7.286 1.00 89.75 269 PRO A C 1
ATOM 2138 O O . PRO A 1 269 ? -39.843 14.059 -8.037 1.00 89.75 269 PRO A O 1
ATOM 2141 N N . ASN A 1 270 ? -39.403 12.480 -6.498 1.00 90.19 270 ASN A N 1
ATOM 2142 C CA . ASN A 1 270 ? -40.679 11.752 -6.510 1.00 90.19 270 ASN A CA 1
ATOM 2143 C C . ASN A 1 270 ? -40.959 10.877 -7.752 1.00 90.19 270 ASN A C 1
ATOM 2145 O O . ASN A 1 270 ? -42.067 10.360 -7.891 1.00 90.19 270 ASN A O 1
ATOM 2149 N N . GLN A 1 271 ? -39.980 10.642 -8.631 1.00 92.62 271 GLN A N 1
ATOM 2150 C CA . GLN A 1 271 ? -40.135 9.717 -9.756 1.00 92.62 271 GLN A CA 1
ATOM 2151 C C . GLN A 1 271 ? -40.211 8.254 -9.291 1.00 92.62 271 GLN A C 1
ATOM 2153 O O . GLN A 1 271 ? -39.442 7.815 -8.430 1.00 92.62 271 GLN A O 1
ATOM 2158 N N . ASN A 1 272 ? -41.130 7.489 -9.886 1.00 94.31 272 ASN A N 1
ATOM 2159 C CA . ASN A 1 272 ? -41.292 6.061 -9.622 1.00 94.31 272 ASN A CA 1
ATOM 2160 C C . ASN A 1 272 ? -40.165 5.250 -10.272 1.00 94.31 272 ASN A C 1
ATOM 2162 O O . ASN A 1 272 ? -39.859 5.409 -11.455 1.00 94.31 272 ASN A O 1
ATOM 2166 N N . LEU A 1 273 ? -39.585 4.341 -9.496 1.00 94.56 273 LEU A N 1
ATOM 2167 C CA . LEU A 1 273 ? -38.465 3.487 -9.868 1.00 94.56 273 LEU A CA 1
ATOM 2168 C C . LEU A 1 273 ? -38.827 2.009 -9.730 1.00 94.56 273 LEU A C 1
ATOM 2170 O O . LEU A 1 273 ? -39.666 1.618 -8.913 1.00 94.56 273 LEU A O 1
ATOM 2174 N N . VAL A 1 274 ? -38.103 1.180 -10.472 1.00 94.25 274 VAL A N 1
ATOM 2175 C CA . VAL A 1 274 ? -38.001 -0.261 -10.242 1.00 94.25 274 VAL A CA 1
ATOM 2176 C C . VAL A 1 274 ? -36.537 -0.643 -10.018 1.00 94.25 274 VAL A C 1
ATOM 2178 O O . VAL A 1 274 ? -35.624 -0.105 -10.650 1.00 94.25 274 VAL A O 1
ATOM 2181 N N . VAL A 1 275 ? -36.303 -1.563 -9.087 1.00 93.00 275 VAL A N 1
ATOM 2182 C CA . VAL A 1 275 ? -34.971 -2.067 -8.748 1.00 93.00 275 VAL A CA 1
ATOM 2183 C C . VAL A 1 275 ? -34.521 -3.073 -9.811 1.00 93.00 275 VAL A C 1
ATOM 2185 O O . VAL A 1 275 ? -35.082 -4.161 -9.956 1.00 93.00 275 VAL A O 1
ATOM 2188 N N . LYS A 1 276 ? -33.487 -2.696 -10.567 1.00 92.56 276 LYS A N 1
ATOM 2189 C CA . LYS A 1 276 ? -32.901 -3.457 -11.680 1.00 92.56 276 LYS A CA 1
ATOM 2190 C C . LYS A 1 276 ? -32.071 -4.650 -11.199 1.00 92.56 276 LYS A C 1
ATOM 2192 O O . LYS A 1 276 ? -32.068 -5.693 -11.854 1.00 92.56 276 LYS A O 1
ATOM 2197 N N . TYR A 1 277 ? -31.405 -4.514 -10.052 1.00 91.00 277 TYR A N 1
ATOM 2198 C CA . TYR A 1 277 ? -30.558 -5.544 -9.443 1.00 91.00 277 TYR A CA 1
ATOM 2199 C C . TYR A 1 277 ? -30.744 -5.559 -7.924 1.00 91.00 277 TYR A C 1
ATOM 2201 O O . TYR A 1 277 ? -30.817 -4.500 -7.305 1.00 91.00 277 TYR A O 1
ATOM 2209 N N . SER A 1 278 ? -30.767 -6.743 -7.309 1.00 91.25 278 SER A N 1
ATOM 2210 C CA . SER A 1 278 ? -30.797 -6.859 -5.847 1.00 91.25 278 SER A CA 1
ATOM 2211 C C . SER A 1 278 ? -29.539 -6.245 -5.223 1.00 91.25 278 SER A C 1
ATOM 2213 O O . SER A 1 278 ? -28.421 -6.512 -5.666 1.00 91.25 278 SER A O 1
ATOM 2215 N N . TYR A 1 279 ? -29.718 -5.465 -4.161 1.00 92.75 279 TYR A N 1
ATOM 2216 C CA . TYR A 1 279 ? -28.654 -4.813 -3.408 1.00 92.75 279 TYR A CA 1
ATOM 2217 C C . TYR A 1 279 ? -28.800 -5.124 -1.918 1.00 92.75 279 TYR A C 1
ATOM 2219 O O . TYR A 1 279 ? -29.878 -4.967 -1.349 1.00 92.75 279 TYR A O 1
ATOM 2227 N N . LYS A 1 280 ? -27.714 -5.541 -1.262 1.00 93.19 280 LYS A N 1
ATOM 2228 C CA . LYS A 1 280 ? -27.693 -5.763 0.187 1.00 93.19 280 LYS A CA 1
ATOM 2229 C C . LYS A 1 280 ? -27.002 -4.587 0.863 1.00 93.19 280 LYS A C 1
ATOM 2231 O O . LYS A 1 280 ? -25.827 -4.354 0.595 1.00 93.19 280 LYS A O 1
ATOM 2236 N N . ALA A 1 281 ? -27.718 -3.908 1.758 1.00 87.75 281 ALA A N 1
ATOM 2237 C CA . ALA A 1 281 ? -27.172 -2.799 2.529 1.00 87.75 281 ALA A CA 1
ATOM 2238 C C . ALA A 1 281 ? -25.936 -3.229 3.321 1.00 87.75 281 ALA A C 1
ATOM 2240 O O . ALA A 1 281 ? -25.936 -4.248 4.023 1.00 87.75 281 ALA A O 1
ATOM 2241 N N . ASN A 1 282 ? -24.898 -2.411 3.242 1.00 80.75 282 ASN A N 1
ATOM 2242 C CA . ASN A 1 282 ? -23.737 -2.487 4.095 1.00 80.75 282 ASN A CA 1
ATOM 2243 C C . ASN A 1 282 ? -24.019 -1.739 5.408 1.00 80.75 282 ASN A C 1
ATOM 2245 O O . ASN A 1 282 ? -24.225 -0.526 5.417 1.00 80.75 282 ASN A O 1
ATOM 2249 N N . ALA A 1 283 ? -23.983 -2.460 6.532 1.00 74.88 283 ALA A N 1
ATOM 2250 C CA . ALA A 1 283 ? -24.117 -1.865 7.866 1.00 74.88 283 ALA A CA 1
ATOM 2251 C C . ALA A 1 283 ? -23.002 -0.840 8.172 1.00 74.88 283 ALA A C 1
ATOM 2253 O O . ALA A 1 283 ? -23.210 0.095 8.937 1.00 74.88 283 ALA A O 1
ATOM 2254 N N . ASP A 1 284 ? -21.839 -0.988 7.529 1.00 64.31 284 ASP A N 1
ATOM 2255 C CA . ASP A 1 284 ? -20.693 -0.077 7.564 1.00 64.31 284 ASP A CA 1
ATOM 2256 C C . ASP A 1 284 ? -20.655 0.813 6.299 1.00 64.31 284 ASP A C 1
ATOM 2258 O O . ASP A 1 284 ? -19.642 0.854 5.588 1.00 64.31 284 ASP A O 1
ATOM 2262 N N . SER A 1 285 ? -21.768 1.477 5.957 1.00 70.31 285 SER A N 1
ATOM 2263 C CA . SER A 1 285 ? -21.877 2.257 4.713 1.00 70.31 285 SER A CA 1
ATOM 2264 C C . SER A 1 285 ? -20.697 3.227 4.516 1.00 70.31 285 SER A C 1
ATOM 2266 O O . SER A 1 285 ? -20.412 4.049 5.396 1.00 70.31 285 SER A O 1
ATOM 2268 N N . PRO A 1 286 ? -20.019 3.220 3.347 1.00 56.88 286 PRO A N 1
ATOM 2269 C CA . PRO A 1 286 ? -18.915 4.132 3.066 1.00 56.88 286 PRO A CA 1
ATOM 2270 C C . PRO A 1 286 ? -19.378 5.584 2.858 1.00 56.88 286 PRO A C 1
ATOM 2272 O O . PRO A 1 286 ? -18.524 6.467 2.733 1.00 56.88 286 PRO A O 1
ATOM 2275 N N . LEU A 1 287 ? -20.694 5.832 2.811 1.00 69.88 287 LEU A N 1
ATOM 2276 C CA . LEU A 1 287 ? -21.295 7.167 2.794 1.00 69.88 287 LEU A CA 1
ATOM 2277 C C . LEU A 1 287 ? -21.418 7.778 4.202 1.00 69.88 287 LEU A C 1
ATOM 2279 O O . LEU A 1 287 ? -21.509 8.995 4.318 1.00 69.88 287 LEU A O 1
ATOM 2283 N N . GLY A 1 288 ? -21.403 6.957 5.262 1.00 73.56 288 GLY A N 1
ATOM 2284 C CA . GLY A 1 288 ? -21.758 7.387 6.623 1.00 73.56 288 GLY A CA 1
ATOM 2285 C C . GLY A 1 288 ? -23.268 7.559 6.851 1.00 73.56 288 GLY A C 1
ATOM 2286 O O . GLY A 1 288 ? -23.674 8.047 7.899 1.00 73.56 288 GLY A O 1
ATOM 2287 N N . GLU A 1 289 ? -24.084 7.142 5.883 1.00 82.62 289 GLU A N 1
ATOM 2288 C CA . GLU A 1 289 ? -25.545 7.246 5.850 1.00 82.62 289 GLU A CA 1
ATOM 2289 C C . GLU A 1 289 ? -26.162 5.844 5.689 1.00 82.62 289 GLU A C 1
ATOM 2291 O O . GLU A 1 289 ? -25.520 4.971 5.102 1.00 82.62 289 GLU A O 1
ATOM 2296 N N . PRO A 1 290 ? -27.395 5.589 6.160 1.00 86.44 290 PRO A N 1
ATOM 2297 C CA . PRO A 1 290 ? -28.013 4.270 6.054 1.00 86.44 290 PRO A CA 1
ATOM 2298 C C . PRO A 1 290 ? -28.294 3.867 4.596 1.00 86.44 290 PRO A C 1
ATOM 2300 O O . PRO A 1 290 ? -28.985 4.558 3.841 1.00 86.44 290 PRO A O 1
ATOM 2303 N N . GLU A 1 291 ? -27.787 2.697 4.217 1.00 92.69 291 GLU A N 1
ATOM 2304 C CA . GLU A 1 291 ? -28.107 2.025 2.957 1.00 92.69 291 GLU A CA 1
ATOM 2305 C C . GLU A 1 291 ? -29.376 1.177 3.076 1.00 92.69 291 GLU A C 1
ATOM 2307 O O . GLU A 1 291 ? -29.716 0.686 4.154 1.00 92.69 291 GLU A O 1
ATOM 2312 N N . LEU A 1 292 ? -30.060 0.959 1.951 1.00 93.38 292 LEU A N 1
ATOM 2313 C CA . LEU A 1 292 ? -31.286 0.169 1.898 1.00 93.38 292 LEU A CA 1
ATOM 2314 C C . LEU A 1 292 ? -31.048 -1.179 1.210 1.00 93.38 292 LEU A C 1
ATOM 2316 O O . LEU A 1 292 ? -30.549 -1.233 0.091 1.00 93.38 292 LEU A O 1
ATOM 2320 N N . THR A 1 293 ? -31.430 -2.280 1.865 1.00 93.75 293 THR A N 1
ATOM 2321 C CA . THR A 1 293 ? -31.480 -3.590 1.197 1.00 93.75 293 THR A CA 1
ATOM 2322 C C . THR A 1 293 ? -32.716 -3.626 0.310 1.00 93.75 293 THR A C 1
ATOM 2324 O O . THR A 1 293 ? -33.818 -3.424 0.816 1.00 93.75 293 THR A O 1
ATOM 2327 N N . VAL A 1 294 ? -32.525 -3.906 -0.977 1.00 93.25 294 VAL A N 1
ATOM 2328 C CA . VAL A 1 294 ? -33.587 -4.017 -1.983 1.00 93.25 294 VAL A CA 1
ATOM 2329 C C . VAL A 1 294 ? -33.404 -5.269 -2.835 1.00 93.25 294 VAL A C 1
ATOM 2331 O O . VAL A 1 294 ? -32.286 -5.732 -3.066 1.00 93.25 294 VAL A O 1
ATOM 2334 N N . THR A 1 295 ? -34.506 -5.810 -3.329 1.00 93.06 295 THR A N 1
ATOM 2335 C CA . THR A 1 295 ? -34.561 -6.988 -4.197 1.00 93.06 295 THR A CA 1
ATOM 2336 C C . THR A 1 295 ? -34.908 -6.560 -5.619 1.00 93.06 295 THR A C 1
ATOM 2338 O O . THR A 1 295 ? -35.605 -5.574 -5.843 1.00 93.06 295 THR A O 1
ATOM 2341 N N . GLN A 1 296 ? -34.416 -7.292 -6.617 1.00 93.56 296 GLN A N 1
ATOM 2342 C CA . GLN A 1 296 ? -34.806 -7.072 -8.006 1.00 93.56 296 GLN A CA 1
ATOM 2343 C C . GLN A 1 296 ? -36.338 -7.109 -8.167 1.00 93.56 296 GLN A C 1
ATOM 2345 O O . GLN A 1 296 ? -36.994 -8.010 -7.649 1.00 93.56 296 GLN A O 1
ATOM 2350 N N . LYS A 1 297 ? -36.875 -6.167 -8.955 1.00 90.19 297 LYS A N 1
ATOM 2351 C CA . LYS A 1 297 ? -38.308 -5.875 -9.169 1.00 90.19 297 LYS A CA 1
ATOM 2352 C C . LYS A 1 297 ? -39.027 -5.139 -8.031 1.00 90.19 297 LYS A C 1
ATOM 2354 O O . LYS A 1 297 ? -40.180 -4.762 -8.240 1.00 90.19 297 LYS A O 1
ATOM 2359 N N . ASP A 1 298 ? -38.376 -4.853 -6.901 1.00 91.50 298 ASP A N 1
ATOM 2360 C CA . ASP A 1 298 ? -38.957 -3.966 -5.885 1.00 91.50 298 ASP A CA 1
ATOM 2361 C C . ASP A 1 298 ? -39.248 -2.582 -6.493 1.00 91.50 298 ASP A C 1
ATOM 2363 O O . ASP A 1 298 ? -38.472 -2.052 -7.295 1.00 91.50 298 ASP A O 1
ATOM 2367 N N . THR A 1 299 ? -40.374 -1.982 -6.112 1.00 94.44 299 THR A N 1
ATOM 2368 C CA . THR A 1 299 ? -40.735 -0.613 -6.502 1.00 94.44 299 THR A CA 1
ATOM 2369 C C . THR A 1 299 ? -40.267 0.382 -5.454 1.00 94.44 299 THR A C 1
ATOM 2371 O O . THR A 1 299 ? -40.495 0.177 -4.260 1.00 94.44 299 THR A O 1
ATOM 2374 N N . ALA A 1 300 ? -39.695 1.495 -5.900 1.00 95.38 300 ALA A N 1
ATOM 2375 C CA . ALA A 1 300 ? -39.246 2.568 -5.026 1.00 95.38 300 ALA A CA 1
ATOM 2376 C C . ALA A 1 300 ? -39.575 3.945 -5.616 1.00 95.38 300 ALA A C 1
ATOM 2378 O O . ALA A 1 300 ? -39.939 4.062 -6.781 1.00 95.38 300 ALA A O 1
ATOM 2379 N N . VAL A 1 301 ? -39.422 4.997 -4.819 1.00 96.38 301 VAL A N 1
ATOM 2380 C CA . VAL A 1 301 ? -39.563 6.395 -5.241 1.00 96.38 301 VAL A CA 1
ATOM 2381 C C . VAL A 1 301 ? -38.229 7.107 -5.045 1.00 96.38 301 VAL A C 1
ATOM 2383 O O . VAL A 1 301 ? -37.623 6.998 -3.975 1.00 96.38 301 VAL A O 1
ATOM 2386 N N . PHE A 1 302 ? -37.764 7.837 -6.059 1.00 96.12 302 PHE A N 1
ATOM 2387 C CA . PHE A 1 302 ? -36.563 8.664 -5.957 1.00 96.12 302 PHE A CA 1
ATOM 2388 C C . PHE A 1 302 ? -36.795 9.863 -5.031 1.00 96.12 302 PHE A C 1
ATOM 2390 O O . PHE A 1 302 ? -37.790 10.573 -5.167 1.00 96.12 302 PHE A O 1
ATOM 2397 N N . ILE A 1 303 ? -35.865 10.119 -4.111 1.00 94.75 303 ILE A N 1
ATOM 2398 C CA . ILE A 1 303 ? -35.885 11.313 -3.254 1.00 94.75 303 ILE A CA 1
ATOM 2399 C C . ILE A 1 303 ? -34.863 12.329 -3.765 1.00 94.75 303 ILE A C 1
ATOM 2401 O O . ILE A 1 303 ? -35.219 13.459 -4.086 1.00 94.75 303 ILE A O 1
ATOM 2405 N N . SER A 1 304 ? -33.590 11.934 -3.814 1.00 93.12 304 SER A N 1
ATOM 2406 C CA . SER A 1 304 ? -32.478 12.796 -4.218 1.00 93.12 304 SER A CA 1
ATOM 2407 C C . SER A 1 304 ? -31.227 11.972 -4.518 1.00 93.12 304 SER A C 1
ATOM 2409 O O . SER A 1 304 ? -31.071 10.856 -4.021 1.00 93.12 304 SER A O 1
ATOM 2411 N N . TYR A 1 305 ? -30.268 12.553 -5.234 1.00 91.38 305 TYR A N 1
ATOM 2412 C CA . TYR A 1 305 ? -28.897 12.041 -5.231 1.00 91.38 305 TYR A CA 1
ATOM 2413 C C . TYR A 1 305 ? -28.226 12.282 -3.867 1.00 91.38 305 TYR A C 1
ATOM 2415 O O . TYR A 1 305 ? -28.655 13.138 -3.085 1.00 91.38 305 TYR A O 1
ATOM 2423 N N . HIS A 1 306 ? -27.166 11.532 -3.566 1.00 87.81 306 HIS A N 1
ATOM 2424 C CA . HIS A 1 306 ? -26.313 11.804 -2.410 1.00 87.81 306 HIS A CA 1
ATOM 2425 C C . HIS A 1 306 ? -25.465 13.068 -2.644 1.00 87.81 306 HIS A C 1
ATOM 2427 O O . HIS A 1 306 ? -24.769 13.176 -3.654 1.00 87.81 306 HIS A O 1
ATOM 2433 N N . GLN A 1 307 ? -25.453 13.980 -1.664 1.00 79.75 307 GLN A N 1
ATOM 2434 C CA . GLN A 1 307 ? -24.828 15.319 -1.713 1.00 79.75 307 GLN A CA 1
ATOM 2435 C C . GLN A 1 307 ? -23.373 15.385 -2.222 1.00 79.75 307 GLN A C 1
ATOM 2437 O O . GLN A 1 307 ? -22.955 16.414 -2.744 1.00 79.75 307 GLN A O 1
ATOM 2442 N N . TYR A 1 308 ? -22.599 14.304 -2.082 1.00 72.88 308 TYR A N 1
ATOM 2443 C CA . TYR A 1 308 ? -21.202 14.221 -2.540 1.00 72.88 308 TYR A CA 1
ATOM 2444 C C . TYR A 1 308 ? -20.937 13.086 -3.544 1.00 72.88 308 TYR A C 1
ATOM 2446 O O . TYR A 1 308 ? -19.775 12.784 -3.814 1.00 72.88 308 TYR A O 1
ATOM 2454 N N . ASN A 1 309 ? -21.970 12.370 -4.012 1.00 75.94 309 ASN A N 1
ATOM 2455 C CA . ASN A 1 309 ? -21.793 11.209 -4.893 1.00 75.94 309 ASN A CA 1
ATOM 2456 C C . ASN A 1 309 ? -23.079 10.852 -5.668 1.00 75.94 309 ASN A C 1
ATOM 2458 O O . ASN A 1 309 ? -23.902 10.081 -5.183 1.00 75.94 309 ASN A O 1
ATOM 2462 N N . ASN A 1 310 ? -23.234 11.360 -6.892 1.00 81.75 310 ASN A N 1
ATOM 2463 C CA . ASN A 1 310 ? -24.388 11.081 -7.763 1.00 81.75 310 ASN A CA 1
ATOM 2464 C C . ASN A 1 310 ? -24.543 9.598 -8.173 1.00 81.75 310 ASN A C 1
ATOM 2466 O O . ASN A 1 310 ? -25.631 9.179 -8.571 1.00 81.75 310 ASN A O 1
ATOM 2470 N N . LEU A 1 311 ? -23.508 8.767 -7.993 1.00 84.69 311 LEU A N 1
ATOM 2471 C CA . LEU A 1 311 ? -23.599 7.310 -8.153 1.00 84.69 311 LEU A CA 1
ATOM 2472 C C . LEU A 1 311 ? -24.469 6.631 -7.079 1.00 84.69 311 LEU A C 1
ATOM 2474 O O . LEU A 1 311 ? -24.673 5.421 -7.151 1.00 84.69 311 LEU A O 1
ATOM 2478 N N . TRP A 1 312 ? -24.971 7.381 -6.092 1.00 90.62 312 TRP A N 1
ATOM 2479 C CA . TRP A 1 312 ? -25.894 6.898 -5.069 1.00 90.62 312 TRP A CA 1
ATOM 2480 C C . TRP A 1 312 ? -27.177 7.721 -5.042 1.00 90.62 312 TRP A C 1
ATOM 2482 O O . TRP A 1 312 ? -27.160 8.951 -4.945 1.00 90.62 312 TRP A O 1
ATOM 2492 N N . SER A 1 313 ? -28.294 7.004 -5.070 1.00 93.12 313 SER A N 1
ATOM 2493 C CA . SER A 1 313 ? -29.647 7.541 -5.032 1.00 93.12 313 SER A CA 1
ATOM 2494 C C . SER A 1 313 ? -30.275 7.247 -3.676 1.00 93.12 313 SER A C 1
ATOM 2496 O O . SER A 1 313 ? -30.291 6.100 -3.225 1.00 93.12 313 SER A O 1
ATOM 2498 N N . LYS A 1 314 ? -30.809 8.279 -3.021 1.00 95.56 314 LYS A N 1
ATOM 2499 C CA . LYS A 1 314 ? -31.684 8.136 -1.859 1.00 95.56 314 LYS A CA 1
ATOM 2500 C C . LYS A 1 314 ? -33.071 7.772 -2.365 1.00 95.56 314 LYS A C 1
ATOM 2502 O O . LYS A 1 314 ? -33.661 8.526 -3.141 1.00 95.56 314 LYS A O 1
ATOM 2507 N N . ILE A 1 315 ? -33.589 6.634 -1.924 1.00 96.00 315 ILE A N 1
ATOM 2508 C CA . ILE A 1 315 ? -34.886 6.115 -2.362 1.00 96.00 315 ILE A CA 1
ATOM 2509 C C . ILE A 1 315 ? -35.788 5.799 -1.168 1.00 96.00 315 ILE A C 1
ATOM 2511 O O . ILE A 1 315 ? -35.308 5.567 -0.055 1.00 96.00 315 ILE A O 1
ATOM 2515 N N . ARG A 1 316 ? -37.101 5.772 -1.412 1.00 96.69 316 ARG A N 1
ATOM 2516 C CA . ARG A 1 316 ? -38.113 5.215 -0.506 1.00 96.69 316 ARG A CA 1
ATOM 2517 C C . ARG A 1 316 ? -38.675 3.934 -1.112 1.00 96.69 316 ARG A C 1
ATOM 2519 O O . ARG A 1 316 ? -39.214 3.982 -2.211 1.00 96.69 316 ARG A O 1
ATOM 2526 N N . SER A 1 317 ? -38.547 2.814 -0.414 1.00 94.19 317 SER A N 1
ATOM 2527 C CA . SER A 1 317 ? -39.158 1.530 -0.783 1.00 94.19 317 SER A CA 1
ATOM 2528 C C . SER A 1 317 ? -40.685 1.561 -0.589 1.00 94.19 317 SER A C 1
ATOM 2530 O O . SER A 1 317 ? -41.208 2.417 0.129 1.00 94.19 317 SER A O 1
ATOM 2532 N N . SER A 1 318 ? -41.410 0.634 -1.222 1.00 88.56 318 SER A N 1
ATOM 2533 C CA . SER A 1 318 ? -42.869 0.474 -1.086 1.00 88.56 318 SER A CA 1
ATOM 2534 C C . SER A 1 318 ? -43.335 0.200 0.349 1.00 88.56 318 SER A C 1
ATOM 2536 O O . SER A 1 318 ? -44.451 0.562 0.706 1.00 88.56 318 SER A O 1
ATOM 2538 N N . ASP A 1 319 ? -42.470 -0.369 1.190 1.00 88.44 319 ASP A N 1
ATOM 2539 C CA . ASP A 1 319 ? -42.688 -0.552 2.633 1.00 88.44 319 ASP A CA 1
ATOM 2540 C C . ASP A 1 319 ? -42.367 0.697 3.485 1.00 88.44 319 ASP A C 1
ATOM 2542 O O . ASP A 1 319 ? -42.317 0.631 4.713 1.00 88.44 319 ASP A O 1
ATOM 2546 N N . GLY A 1 320 ? -42.114 1.842 2.846 1.00 88.88 320 GLY A N 1
ATOM 2547 C CA . GLY A 1 320 ? -41.836 3.119 3.501 1.00 88.88 320 GLY A CA 1
ATOM 2548 C C . GLY A 1 320 ? -40.399 3.296 4.001 1.00 88.88 320 GLY A C 1
ATOM 2549 O O . GLY A 1 320 ? -40.043 4.410 4.395 1.00 88.88 320 GLY A O 1
ATOM 2550 N N . ARG A 1 321 ? -39.542 2.263 3.955 1.00 93.62 321 ARG A N 1
ATOM 2551 C CA . ARG A 1 321 ? -38.135 2.389 4.374 1.00 93.62 321 ARG A CA 1
ATOM 2552 C C . ARG A 1 321 ? -37.363 3.312 3.430 1.00 93.62 321 ARG A C 1
ATOM 2554 O O . ARG A 1 321 ? -37.530 3.259 2.213 1.00 93.62 321 ARG A O 1
ATOM 2561 N N . VAL A 1 322 ? -36.496 4.150 3.997 1.00 95.00 322 VAL A N 1
ATOM 2562 C CA . VAL A 1 322 ? -35.676 5.125 3.262 1.00 95.00 322 VAL A CA 1
ATOM 2563 C C . VAL A 1 322 ? -34.199 4.828 3.479 1.00 95.00 322 VAL A C 1
ATOM 2565 O O . VAL A 1 322 ? -33.768 4.636 4.613 1.00 95.00 322 VAL A O 1
ATOM 2568 N N . GLY A 1 323 ? -33.418 4.853 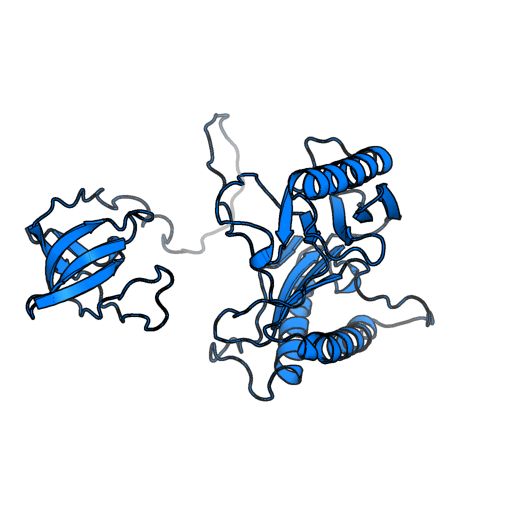2.403 1.00 94.25 323 GLY A N 1
ATOM 2569 C CA . GLY A 1 323 ? -31.965 4.722 2.464 1.00 94.25 323 GLY A CA 1
ATOM 2570 C C . GLY A 1 323 ? -31.317 4.891 1.095 1.00 94.25 323 GLY A C 1
ATOM 2571 O O . GLY A 1 323 ? -31.993 5.177 0.103 1.00 94.25 323 GLY A O 1
ATOM 2572 N N . TYR A 1 324 ? -29.998 4.742 1.052 1.00 94.81 324 TYR A N 1
ATOM 2573 C CA . TYR A 1 324 ? -29.2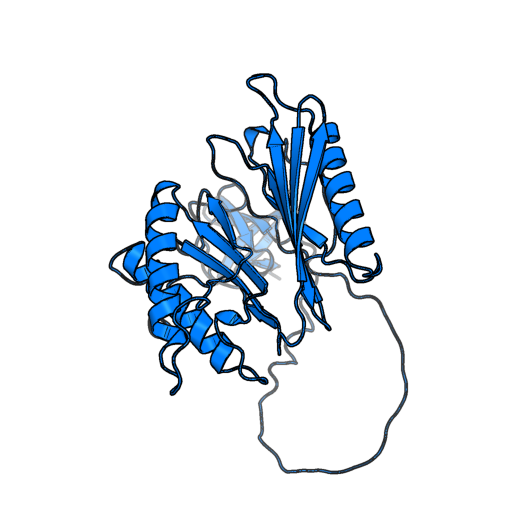22 4.848 -0.182 1.00 94.81 324 TYR A CA 1
ATOM 2574 C C . TYR A 1 324 ? -29.042 3.499 -0.883 1.00 94.81 324 TYR A C 1
ATOM 2576 O O . TYR A 1 324 ? -28.798 2.477 -0.241 1.00 94.81 324 TYR A O 1
ATOM 2584 N N . VAL A 1 325 ? -29.106 3.528 -2.214 1.00 93.69 325 VAL A N 1
ATOM 2585 C CA . VAL A 1 325 ? -28.704 2.435 -3.113 1.00 93.69 325 VAL A CA 1
ATOM 2586 C C . VAL A 1 325 ? -27.844 2.999 -4.251 1.00 93.69 325 VAL A C 1
ATOM 2588 O O . VAL A 1 325 ? -27.934 4.199 -4.538 1.00 93.69 325 VAL A O 1
ATOM 2591 N N . PRO A 1 326 ? -27.019 2.186 -4.933 1.00 93.94 326 PRO A N 1
ATOM 2592 C CA . PRO A 1 326 ? -26.323 2.639 -6.131 1.00 93.94 326 PRO A CA 1
ATOM 2593 C C . PRO A 1 326 ? -27.325 3.047 -7.223 1.00 93.94 326 PRO A C 1
ATOM 2595 O O . PRO A 1 326 ? -28.261 2.306 -7.519 1.00 93.94 326 PRO A O 1
ATOM 2598 N N . THR A 1 327 ? -27.123 4.200 -7.860 1.00 91.19 327 THR A N 1
ATOM 2599 C CA . THR A 1 327 ? -28.018 4.735 -8.905 1.00 91.19 327 THR A CA 1
ATOM 2600 C C . THR A 1 327 ? -28.184 3.755 -10.073 1.00 91.19 327 THR A C 1
ATOM 2602 O O . THR A 1 327 ? -29.278 3.604 -10.598 1.00 91.19 327 THR A O 1
ATOM 2605 N N . SER A 1 328 ? -27.140 2.998 -10.426 1.00 89.56 328 SER A N 1
ATOM 2606 C CA . SER A 1 328 ? -27.179 1.977 -11.487 1.00 89.56 328 SER A CA 1
ATOM 2607 C C . SER A 1 328 ? -27.993 0.714 -11.151 1.00 89.56 328 SER A C 1
ATOM 2609 O O . SER A 1 328 ? -28.186 -0.139 -12.021 1.00 89.56 328 SER A O 1
ATOM 2611 N N . TYR A 1 329 ? -28.463 0.570 -9.905 1.00 92.50 329 TYR A N 1
ATOM 2612 C CA . TYR A 1 329 ? -29.292 -0.553 -9.445 1.00 92.50 329 TYR A CA 1
ATOM 2613 C C . TYR A 1 329 ? -30.791 -0.235 -9.502 1.00 92.50 329 TYR A C 1
ATOM 2615 O O . TYR A 1 329 ? -31.613 -1.121 -9.269 1.00 92.50 329 TYR A O 1
ATOM 2623 N N . VAL A 1 330 ? -31.157 0.997 -9.853 1.00 91.19 330 VAL A N 1
ATOM 2624 C CA . VAL A 1 330 ? -32.535 1.441 -10.068 1.00 91.19 330 VAL A CA 1
ATOM 2625 C C . VAL A 1 330 ? -32.694 1.990 -11.482 1.00 91.19 330 VAL A C 1
ATOM 2627 O O . VAL A 1 330 ? -31.737 2.430 -12.111 1.00 91.19 330 VAL A O 1
ATOM 2630 N N . MET A 1 331 ? -33.915 1.949 -11.996 1.00 92.38 331 MET A N 1
ATOM 2631 C CA . MET A 1 331 ? -34.289 2.583 -13.258 1.00 92.38 331 MET A CA 1
ATOM 2632 C C . MET A 1 331 ? -35.701 3.148 -13.145 1.00 92.38 331 MET A C 1
ATOM 2634 O O . MET A 1 331 ? -36.475 2.707 -12.293 1.00 92.38 331 MET A O 1
ATOM 2638 N N . VAL A 1 332 ? -36.040 4.120 -13.992 1.00 90.00 332 VAL A N 1
ATOM 2639 C CA . VAL A 1 332 ? -37.400 4.669 -14.051 1.00 90.00 332 VAL A CA 1
ATOM 2640 C C . VAL A 1 332 ? -38.375 3.549 -14.390 1.00 90.00 332 VAL A C 1
ATOM 2642 O O . VAL A 1 332 ? -38.153 2.774 -15.321 1.00 90.00 332 VAL A O 1
ATOM 2645 N N . LYS A 1 333 ? -39.456 3.466 -13.616 1.00 83.75 333 LYS A N 1
ATOM 2646 C CA . LYS A 1 333 ? -40.597 2.626 -13.950 1.00 83.75 333 LYS A CA 1
ATOM 2647 C C . LYS A 1 333 ? -41.420 3.378 -14.999 1.00 83.75 333 LYS A C 1
ATOM 2649 O O . LYS A 1 333 ? -42.109 4.334 -14.643 1.00 83.75 333 LYS A O 1
ATOM 2654 N N . LEU A 1 334 ? -41.248 2.978 -16.261 1.00 71.75 334 LEU A N 1
ATOM 2655 C CA . LEU A 1 334 ? -42.057 3.423 -17.403 1.00 71.75 334 LEU A CA 1
ATOM 2656 C C . LEU A 1 334 ? -43.535 3.039 -17.215 1.00 71.75 334 LEU A C 1
ATOM 2658 O O . LEU A 1 334 ? -43.785 1.991 -16.569 1.00 71.75 334 LEU A O 1
#

InterPro domains:
  IPR001452 SH3 domain [PS50002] (268-334)
  IPR030662 Diphthine--ammonia ligase/Uncharacterised protein MJ0570 [PTHR12196] (1-117)
  IPR035959 RutC-like superfamily [G3DSA:3.30.1330.40] (1-114)
  IPR035959 RutC-like superfamily [SSF55298] (2-112)
  IPR036028 SH3-like domain superfamily [SSF50044] (270-331)

Nearest PDB structures (foldseek):
  1u5s-assembly1_A  TM=8.030E-01  e=1.333E-03  Homo sapiens
  1wx6-assembly1_A  TM=7.030E-01  e=1.059E-03  Homo sapiens
  4gew-assembly1_A-2  TM=2.988E-01  e=2.529E-01  Caenorhabditis elegans
  4fva-assembly4_D  TM=2.918E-01  e=4.501E-01  Caenorhabditis elegans
  4fva-assembly1_A  TM=2.887E-01  e=6.361E-01  Caenorhabditis elegans

Foldseek 3Di:
DWDPKFWQADVVPRARDPPALLSGLLSSLVVVQVVQCPDPQRGGQQQWQAKEKEFQDPVSVVNSVVSQVVSLVVGVPPDDDDDDPPPSDGRPHYHYAHANADPNRTGMIMITDGDRDQPDKDWDWDWDDDPFKIKIKIWIDGPQDIAIAIEIETPDDDPDQDDVVVSVVNRVVRVVVSCVVRVHDPVRDFDEFEKDFPVNDDPDDDDDHGDYYYYHPDDPHGIDTDDHDDDDDDDDDDDDDDDDDDDDDDPDDDPPPPPPDPPPQPADAFFKKFFQAFDDWDPPDPLPWGADGDHGRWIWTFHAADPVDNQKTWIATPVRDTHIDGPVRMDGDD

Solvent-accessible surface area (backbone atoms only — not comparable to full-atom values): 20173 Å² total; per-residue (Å²): 93,81,45,73,72,32,50,28,51,41,83,93,74,69,40,70,51,73,78,46,61,67,44,24,42,48,44,22,53,51,52,52,44,55,56,31,55,74,35,93,73,68,29,50,71,69,36,32,55,37,38,40,38,37,24,43,45,74,73,51,55,66,52,45,55,51,47,50,53,52,45,43,59,59,67,65,67,72,64,85,84,79,96,69,92,84,77,83,57,67,47,90,42,67,46,80,43,38,22,83,72,44,79,94,73,37,54,44,34,41,31,39,30,30,52,69,77,88,85,57,71,55,78,51,76,48,78,42,81,50,91,59,36,31,21,44,29,41,38,37,44,44,98,87,46,75,39,52,44,37,33,40,36,72,39,80,90,72,82,73,81,77,56,64,69,57,52,52,50,45,42,46,60,36,49,52,51,48,40,67,76,64,77,53,59,82,89,78,56,47,28,65,46,54,34,44,40,66,95,79,53,76,98,69,91,89,86,82,74,57,68,30,37,36,34,49,74,68,72,102,56,54,30,54,80,69,80,86,80,80,80,87,84,81,85,87,82,91,86,85,87,88,84,89,87,89,82,85,90,75,92,74,76,82,80,76,80,79,81,74,83,78,76,85,76,80,79,52,71,70,37,52,28,29,24,72,45,63,41,80,46,50,94,79,34,94,80,79,53,67,42,39,66,46,49,56,71,42,50,31,31,36,58,44,62,41,96,90,41,73,66,26,29,31,32,32,38,80,88,68,53,71,23,35,40,54,37,90,32,45,41,78,56,127

Organism: Mytilus galloprovincialis (NCBI:txid29158)